Protein AF-A0A7V7QLF8-F1 (afdb_monomer)

Structure (mmCIF, N/CA/C/O backbone):
data_AF-A0A7V7QLF8-F1
#
_entry.id   AF-A0A7V7QLF8-F1
#
loop_
_atom_site.group_PDB
_atom_site.id
_atom_site.type_symbol
_atom_site.label_atom_id
_atom_site.label_alt_id
_atom_site.label_comp_id
_atom_site.label_asym_id
_atom_site.label_entity_id
_atom_site.label_seq_id
_atom_site.pdbx_PDB_ins_code
_atom_site.Cartn_x
_atom_site.Cartn_y
_atom_site.Cartn_z
_atom_site.occupancy
_atom_site.B_iso_or_equiv
_atom_site.auth_seq_id
_atom_site.auth_comp_id
_atom_site.auth_asym_id
_atom_site.auth_atom_id
_atom_site.pdbx_PDB_model_num
ATOM 1 N N . MET A 1 1 ? 19.956 -43.457 15.205 1.00 48.28 1 MET A N 1
ATOM 2 C CA . MET A 1 1 ? 20.274 -42.482 14.139 1.00 48.28 1 MET A CA 1
ATOM 3 C C . MET A 1 1 ? 18.942 -41.832 13.779 1.00 48.28 1 MET A C 1
ATOM 5 O O . MET A 1 1 ? 18.373 -42.198 12.771 1.00 48.28 1 MET A O 1
ATOM 9 N N . ASP A 1 2 ? 18.388 -40.947 14.619 1.00 52.84 2 ASP A N 1
ATOM 10 C CA . ASP A 1 2 ? 16.945 -40.606 14.521 1.00 52.84 2 ASP A CA 1
ATOM 11 C C . ASP A 1 2 ? 16.632 -39.109 14.683 1.00 52.84 2 ASP A C 1
ATOM 13 O O . ASP A 1 2 ? 15.478 -38.694 14.683 1.00 52.84 2 ASP A O 1
ATOM 17 N N . SER A 1 3 ? 17.650 -38.251 14.771 1.00 53.59 3 SER A N 1
ATOM 18 C CA . SER A 1 3 ? 17.455 -36.807 14.957 1.00 53.59 3 SER A CA 1
ATOM 19 C C . SER A 1 3 ? 17.121 -36.050 13.664 1.00 53.59 3 SER A C 1
ATOM 21 O O . SER A 1 3 ? 16.489 -34.997 13.726 1.00 53.59 3 SER A O 1
ATOM 23 N N . ASN A 1 4 ? 17.501 -36.577 12.492 1.00 50.62 4 ASN A N 1
ATOM 24 C CA . ASN A 1 4 ? 17.335 -35.872 11.214 1.00 50.62 4 ASN A CA 1
ATOM 25 C C . ASN A 1 4 ? 15.900 -35.930 10.663 1.00 50.62 4 ASN A C 1
ATOM 27 O O . ASN A 1 4 ? 15.459 -34.943 10.084 1.00 50.62 4 ASN A O 1
ATOM 31 N N . SER A 1 5 ? 15.146 -37.016 10.892 1.00 56.88 5 SER A N 1
ATOM 32 C CA . SER A 1 5 ? 13.748 -37.155 10.427 1.00 56.88 5 SER A CA 1
ATOM 33 C C . SER A 1 5 ? 12.861 -36.028 10.964 1.00 56.88 5 SER A C 1
ATOM 35 O O . SER A 1 5 ? 12.226 -35.313 10.197 1.00 56.88 5 SER A O 1
ATOM 37 N N . SER A 1 6 ? 12.925 -35.773 12.276 1.00 70.00 6 SER A N 1
ATOM 38 C CA . SER A 1 6 ? 12.063 -34.783 12.941 1.00 70.00 6 SER A CA 1
ATOM 39 C C . SER A 1 6 ? 12.289 -33.333 12.495 1.00 70.00 6 SER A C 1
ATOM 41 O O . SER A 1 6 ? 11.419 -32.482 12.674 1.00 70.00 6 SER A O 1
ATOM 43 N N . LEU A 1 7 ? 13.468 -33.028 11.946 1.00 62.22 7 LEU A N 1
ATOM 44 C CA . LEU A 1 7 ? 13.854 -31.676 11.548 1.00 62.22 7 LEU A CA 1
ATOM 45 C C . LEU A 1 7 ? 13.354 -31.369 10.131 1.00 62.22 7 LEU A C 1
ATOM 47 O O . LEU A 1 7 ? 12.829 -30.283 9.889 1.00 62.22 7 LEU A O 1
ATOM 51 N N . PHE A 1 8 ? 13.436 -32.345 9.221 1.00 69.06 8 PHE A N 1
ATOM 52 C CA . PHE A 1 8 ? 12.858 -32.235 7.880 1.00 69.06 8 PHE A CA 1
ATOM 53 C C . PHE A 1 8 ? 11.328 -32.169 7.915 1.00 69.06 8 PHE A C 1
ATOM 55 O O . PHE A 1 8 ? 10.753 -31.346 7.201 1.00 69.06 8 PHE A O 1
ATOM 62 N N . ASP A 1 9 ? 10.687 -32.944 8.792 1.00 71.88 9 ASP A N 1
ATOM 63 C CA . ASP A 1 9 ? 9.230 -32.921 8.961 1.00 71.88 9 ASP A CA 1
ATOM 64 C C . ASP A 1 9 ? 8.745 -31.553 9.470 1.00 71.88 9 ASP A C 1
ATOM 66 O O . ASP A 1 9 ? 7.851 -30.953 8.875 1.00 71.88 9 ASP A O 1
ATOM 70 N N . LYS A 1 10 ? 9.424 -30.969 10.470 1.00 67.06 10 LYS A N 1
ATOM 71 C CA . LYS A 1 10 ? 9.124 -29.612 10.972 1.00 67.06 10 LYS A CA 1
ATOM 72 C C . LYS A 1 10 ? 9.330 -28.516 9.926 1.00 67.06 10 LYS A C 1
ATOM 74 O O . LYS A 1 10 ? 8.566 -27.554 9.877 1.00 67.06 10 LYS A O 1
ATOM 79 N N . ILE A 1 11 ? 10.373 -28.621 9.097 1.00 70.62 11 ILE A N 1
ATOM 80 C CA . ILE A 1 11 ? 10.624 -27.654 8.014 1.00 70.62 11 ILE A CA 1
ATOM 81 C C . ILE A 1 11 ? 9.527 -27.748 6.950 1.00 70.62 11 ILE A C 1
ATOM 83 O O . ILE A 1 11 ? 9.080 -26.719 6.438 1.00 70.62 11 ILE A O 1
ATOM 87 N N . ARG A 1 12 ? 9.099 -28.967 6.613 1.00 70.50 12 ARG A N 1
ATOM 88 C CA . ARG A 1 12 ? 8.035 -29.210 5.641 1.00 70.50 12 ARG A CA 1
ATOM 89 C C . ARG A 1 12 ? 6.691 -28.687 6.140 1.00 70.50 12 ARG A C 1
ATOM 91 O O . ARG A 1 12 ? 6.063 -27.906 5.434 1.00 70.50 12 ARG A O 1
ATOM 98 N N . GLU A 1 13 ? 6.319 -29.023 7.370 1.00 67.56 13 GLU A N 1
ATOM 99 C CA . GLU A 1 13 ? 5.089 -28.558 8.016 1.00 67.56 13 GLU A CA 1
ATOM 100 C C . GLU A 1 13 ? 5.047 -27.023 8.112 1.00 67.56 13 GLU A C 1
ATOM 102 O O . GLU A 1 13 ? 4.043 -26.395 7.779 1.00 67.56 13 GLU A O 1
ATOM 107 N N . LYS A 1 14 ? 6.172 -26.382 8.464 1.00 66.38 14 LYS A N 1
ATOM 108 C CA . LYS A 1 14 ? 6.278 -24.915 8.483 1.00 66.38 14 LYS A CA 1
ATOM 109 C C . LYS A 1 14 ? 6.041 -24.294 7.101 1.00 66.38 14 LYS A C 1
ATOM 111 O O . LYS A 1 14 ? 5.340 -23.290 7.009 1.00 66.38 14 LYS A O 1
ATOM 116 N N . LYS A 1 15 ? 6.602 -24.880 6.037 1.00 69.69 15 LYS A N 1
ATOM 117 C CA . LYS A 1 15 ? 6.406 -24.403 4.656 1.00 69.69 15 LYS A CA 1
ATOM 118 C C . LYS A 1 15 ? 4.970 -24.597 4.169 1.00 69.69 15 LYS A C 1
ATOM 120 O O . LYS A 1 15 ? 4.435 -23.700 3.526 1.00 69.69 15 LYS A O 1
ATOM 125 N N . GLU A 1 16 ? 4.357 -25.741 4.465 1.00 68.12 16 GLU A N 1
ATOM 126 C CA . GLU A 1 16 ? 2.966 -26.032 4.093 1.00 68.12 16 GLU A CA 1
ATOM 127 C C . GLU A 1 16 ? 1.999 -25.068 4.805 1.00 68.12 16 GLU A C 1
ATOM 129 O O . GLU A 1 16 ? 1.153 -24.457 4.152 1.00 68.12 16 GLU A O 1
ATOM 134 N N . ASN A 1 17 ? 2.200 -24.816 6.102 1.00 66.75 17 ASN A N 1
ATOM 135 C CA . ASN A 1 17 ? 1.409 -23.844 6.866 1.00 66.75 17 ASN A CA 1
ATOM 136 C C . ASN A 1 17 ? 1.563 -22.404 6.347 1.00 66.75 17 ASN A C 1
ATOM 138 O O . ASN A 1 17 ? 0.585 -21.658 6.276 1.00 66.75 17 ASN A O 1
ATOM 142 N N . GLU A 1 18 ? 2.775 -22.004 5.956 1.00 70.06 18 GLU A N 1
ATOM 143 C CA . GLU A 1 18 ? 3.028 -20.680 5.379 1.00 70.06 18 GLU A CA 1
ATOM 144 C C . GLU A 1 18 ? 2.327 -20.499 4.022 1.00 70.06 18 GLU A C 1
ATOM 146 O O . GLU A 1 18 ? 1.780 -19.429 3.741 1.00 70.06 18 GLU A O 1
ATOM 151 N N . LEU A 1 19 ? 2.304 -21.547 3.193 1.00 71.88 19 LEU A N 1
ATOM 152 C CA . LEU A 1 19 ? 1.631 -21.535 1.895 1.00 71.88 19 LEU A CA 1
ATOM 153 C C . LEU A 1 19 ? 0.111 -21.396 2.060 1.00 71.88 19 LEU A C 1
ATOM 155 O O . LEU A 1 19 ? -0.499 -20.527 1.442 1.00 71.88 19 LEU A O 1
ATOM 159 N N . VAL A 1 20 ? -0.482 -22.186 2.962 1.00 69.81 20 VAL A N 1
ATOM 160 C CA . VAL A 1 20 ? -1.921 -22.137 3.265 1.00 69.81 20 VAL A CA 1
ATOM 161 C C . VAL A 1 20 ? -2.321 -20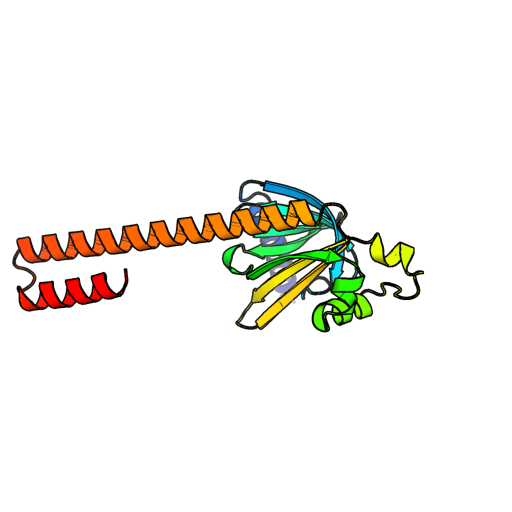.773 3.832 1.00 69.81 20 VAL A C 1
ATOM 163 O O . VAL A 1 20 ? -3.350 -20.219 3.446 1.00 69.81 20 VAL A O 1
ATOM 166 N N . TYR A 1 21 ? -1.503 -20.187 4.712 1.00 70.94 21 TYR A N 1
ATOM 167 C CA . TYR A 1 21 ? -1.739 -18.836 5.222 1.00 70.94 21 TYR A CA 1
ATOM 168 C C . TYR A 1 21 ? -1.732 -17.792 4.098 1.00 70.94 21 TYR A C 1
ATOM 170 O O . TYR A 1 21 ? -2.643 -16.966 4.020 1.00 70.94 21 TYR A O 1
ATOM 178 N N . LYS A 1 22 ? -0.739 -17.850 3.202 1.00 70.19 22 LYS A N 1
ATOM 179 C CA . LYS A 1 22 ? -0.637 -16.946 2.046 1.00 70.19 22 LYS A CA 1
ATOM 180 C C . LYS A 1 22 ? -1.847 -17.070 1.123 1.00 70.19 22 LYS A C 1
ATOM 182 O O . LYS A 1 22 ? -2.390 -16.042 0.721 1.00 70.19 22 LYS A O 1
ATOM 187 N N . ASP A 1 23 ? -2.305 -18.286 0.847 1.00 72.12 23 ASP A N 1
ATOM 188 C CA . ASP A 1 23 ? -3.486 -18.528 0.015 1.00 72.12 23 ASP A CA 1
ATOM 189 C C . ASP A 1 23 ? -4.766 -18.001 0.675 1.00 72.12 23 ASP A C 1
ATOM 191 O O . ASP A 1 23 ? -5.549 -17.286 0.045 1.00 72.12 23 ASP A O 1
ATOM 195 N N . ASN A 1 24 ? -4.969 -18.273 1.966 1.00 73.94 24 ASN A N 1
ATOM 196 C CA . ASN A 1 24 ? -6.124 -17.763 2.709 1.00 73.94 24 ASN A CA 1
ATOM 197 C C . ASN A 1 24 ? -6.142 -16.230 2.737 1.00 73.94 24 ASN A C 1
ATOM 199 O O . ASN A 1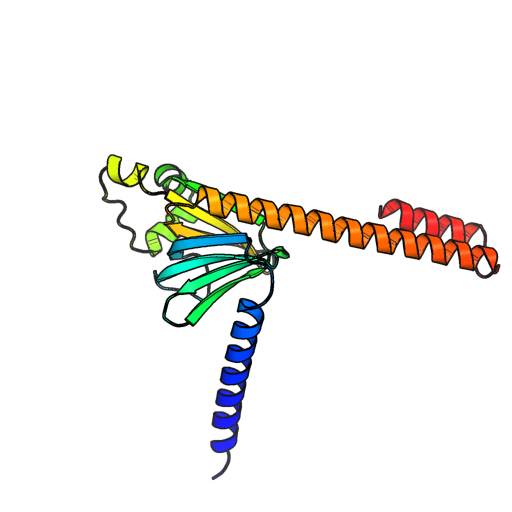 24 ? -7.178 -15.606 2.492 1.00 73.94 24 ASN A O 1
ATOM 203 N N . LEU A 1 25 ? -4.989 -15.608 2.968 1.00 73.19 25 LEU A N 1
ATOM 204 C CA . LEU A 1 25 ? -4.851 -14.158 2.994 1.00 73.19 25 LEU A CA 1
ATOM 205 C C . LEU A 1 25 ? -5.081 -13.537 1.607 1.00 73.19 25 LEU A C 1
ATOM 207 O O . LEU A 1 25 ? -5.779 -12.532 1.484 1.00 73.19 25 LEU A O 1
ATOM 211 N N . GLN A 1 26 ? -4.577 -14.173 0.546 1.00 71.38 26 GLN A N 1
ATOM 212 C CA . GLN A 1 26 ? -4.830 -13.770 -0.840 1.00 71.38 26 GLN A CA 1
ATOM 213 C C . GLN A 1 26 ? -6.291 -13.891 -1.250 1.00 71.38 26 GLN A C 1
ATOM 215 O O . GLN A 1 26 ? -6.729 -13.139 -2.119 1.00 71.38 26 GLN A O 1
ATOM 220 N N . ASN A 1 27 ? -7.047 -14.810 -0.658 1.00 77.38 27 ASN A N 1
ATOM 221 C CA . ASN A 1 27 ? -8.469 -14.994 -0.940 1.00 77.38 27 ASN A CA 1
ATOM 222 C C . ASN A 1 27 ? -9.373 -14.156 -0.026 1.00 77.38 27 ASN A C 1
ATOM 224 O O . ASN A 1 27 ? -10.550 -13.973 -0.323 1.00 77.38 27 ASN A O 1
ATOM 228 N N . SER A 1 28 ? -8.810 -13.562 1.024 1.00 78.75 28 SER A N 1
ATOM 229 C CA . SER A 1 28 ? -9.525 -12.685 1.947 1.00 78.75 28 SER A CA 1
ATOM 230 C C . SER A 1 28 ? -9.750 -11.288 1.358 1.00 78.75 28 SER A C 1
ATOM 232 O O . SER A 1 28 ? -8.966 -10.806 0.535 1.00 78.75 28 SER A O 1
ATOM 234 N N . GLY A 1 29 ? -10.826 -10.629 1.795 1.00 84.56 29 GLY A N 1
ATOM 235 C CA . GLY A 1 29 ? -11.175 -9.257 1.413 1.00 84.56 29 GLY A CA 1
ATOM 236 C C . GLY A 1 29 ? -11.702 -9.090 -0.019 1.00 84.56 29 GLY A C 1
ATOM 237 O O . GLY A 1 29 ? -11.443 -9.891 -0.920 1.00 84.56 29 GLY A O 1
ATOM 238 N N . VAL A 1 30 ? -12.433 -7.996 -0.242 1.00 89.38 30 VAL A N 1
ATOM 239 C CA . VAL A 1 30 ? -12.994 -7.658 -1.558 1.00 89.38 30 VAL A CA 1
ATOM 240 C C . VAL A 1 30 ? -11.938 -6.940 -2.390 1.00 89.38 30 VAL A C 1
ATOM 242 O O . VAL A 1 30 ? -11.319 -5.985 -1.923 1.00 89.38 30 VAL A O 1
ATOM 245 N N . THR A 1 31 ? -11.733 -7.380 -3.633 1.00 93.44 31 THR A N 1
ATOM 246 C CA . THR A 1 31 ? -10.828 -6.710 -4.578 1.00 93.44 31 THR A CA 1
ATOM 247 C C . THR A 1 31 ? -11.449 -5.413 -5.084 1.00 93.44 31 THR A C 1
ATOM 249 O O . THR A 1 31 ? -12.506 -5.424 -5.709 1.00 93.44 31 THR A O 1
ATOM 252 N N . ILE A 1 32 ? -10.756 -4.300 -4.859 1.00 95.19 32 ILE A N 1
ATOM 253 C CA . ILE A 1 32 ? -11.187 -2.953 -5.249 1.00 95.19 32 ILE A CA 1
ATOM 254 C C . ILE A 1 32 ? -10.544 -2.536 -6.572 1.00 95.19 32 ILE A C 1
ATOM 256 O O . ILE A 1 32 ? -11.191 -1.942 -7.435 1.00 95.19 32 ILE A O 1
ATOM 260 N N . ALA A 1 33 ? -9.258 -2.841 -6.753 1.00 96.56 33 ALA A N 1
ATOM 261 C CA . ALA A 1 33 ? -8.532 -2.508 -7.971 1.00 96.56 33 ALA A CA 1
ATOM 262 C C . ALA A 1 33 ? -7.385 -3.484 -8.235 1.00 96.56 33 ALA A C 1
ATOM 264 O O . ALA A 1 33 ? -6.821 -4.076 -7.321 1.00 96.56 33 ALA A O 1
ATOM 265 N N . ILE A 1 34 ? -7.015 -3.609 -9.507 1.00 95.56 34 ILE A N 1
ATOM 266 C CA . ILE A 1 34 ? -5.870 -4.396 -9.956 1.00 95.56 34 ILE A CA 1
ATOM 267 C C . ILE A 1 34 ? -5.173 -3.678 -11.110 1.00 95.56 34 ILE A C 1
ATOM 269 O O . ILE A 1 34 ? -5.831 -3.066 -11.960 1.00 95.56 34 ILE A O 1
ATOM 273 N N . SER A 1 35 ? -3.844 -3.734 -11.141 1.00 96.56 35 SER A N 1
ATOM 274 C CA . SER A 1 35 ? -3.053 -3.300 -12.291 1.00 96.56 35 SER A CA 1
ATOM 275 C C . SER A 1 35 ? -1.739 -4.059 -12.364 1.00 96.56 35 SER A C 1
ATOM 277 O O . SER A 1 35 ? -1.105 -4.311 -11.343 1.00 96.56 35 SER A O 1
ATOM 279 N N . LYS A 1 36 ? -1.281 -4.317 -13.592 1.00 95.56 36 LYS A N 1
ATOM 280 C CA . LYS A 1 36 ? 0.093 -4.755 -13.835 1.00 95.56 36 LYS A CA 1
ATOM 281 C C . LYS A 1 36 ? 1.070 -3.659 -13.431 1.00 95.56 36 LYS A C 1
ATOM 283 O O . LYS A 1 36 ? 0.832 -2.481 -13.727 1.00 95.56 36 LYS A O 1
ATOM 288 N N . ALA A 1 37 ? 2.161 -4.061 -12.798 1.00 95.00 37 ALA A N 1
ATOM 289 C CA . ALA A 1 37 ? 3.238 -3.182 -12.389 1.00 95.00 37 ALA A CA 1
ATOM 290 C C . ALA A 1 37 ? 4.582 -3.920 -12.381 1.00 95.00 37 ALA A C 1
ATOM 292 O O . ALA A 1 37 ? 4.642 -5.148 -12.275 1.00 95.00 37 ALA A O 1
ATOM 293 N N . LYS A 1 38 ? 5.667 -3.154 -12.463 1.00 93.44 38 LYS A N 1
ATOM 294 C CA . LYS A 1 38 ? 7.020 -3.630 -12.179 1.00 93.44 38 LYS A CA 1
ATOM 295 C C . LYS A 1 38 ? 7.416 -3.130 -10.792 1.00 93.44 38 LYS A C 1
ATOM 297 O O . LYS A 1 38 ? 7.460 -1.926 -10.573 1.00 93.44 38 LYS A O 1
ATOM 302 N N . TYR A 1 39 ? 7.644 -4.042 -9.858 1.00 93.62 39 TYR A N 1
ATOM 303 C CA . TYR A 1 39 ? 8.236 -3.762 -8.555 1.00 93.62 39 TYR A CA 1
ATOM 304 C C . TYR A 1 39 ? 9.696 -3.356 -8.732 1.00 93.62 39 TYR A C 1
ATOM 306 O O . TYR A 1 39 ? 10.440 -4.047 -9.431 1.00 93.62 39 TYR A O 1
ATOM 314 N N . LEU A 1 40 ? 10.078 -2.248 -8.098 1.00 92.56 40 LEU A N 1
ATOM 315 C CA . LEU A 1 40 ? 11.416 -1.663 -8.186 1.00 92.56 40 LEU A CA 1
ATOM 316 C C . LEU A 1 40 ? 12.158 -1.687 -6.846 1.00 92.56 40 LEU A C 1
ATOM 318 O O . LEU A 1 40 ? 13.321 -1.316 -6.793 1.00 92.56 40 LEU A O 1
ATOM 322 N N . GLY A 1 41 ? 11.513 -2.092 -5.752 1.00 92.25 41 GLY A N 1
ATOM 323 C CA . GLY A 1 41 ? 12.170 -2.187 -4.451 1.00 92.25 41 GLY A CA 1
ATOM 324 C C . GLY A 1 41 ? 11.394 -1.541 -3.311 1.00 92.25 41 GLY A C 1
ATOM 325 O O . GLY A 1 41 ? 10.334 -0.931 -3.493 1.00 92.25 41 GLY A O 1
ATOM 326 N N . GLY A 1 42 ? 11.986 -1.645 -2.121 1.00 90.25 42 GLY A N 1
ATOM 327 C CA . GLY A 1 42 ? 11.500 -1.007 -0.899 1.00 90.25 42 GLY A CA 1
ATOM 328 C C . GLY A 1 42 ? 10.704 -1.912 0.044 1.00 90.25 42 GLY A C 1
ATOM 329 O O . GLY A 1 42 ? 10.317 -1.448 1.113 1.00 90.25 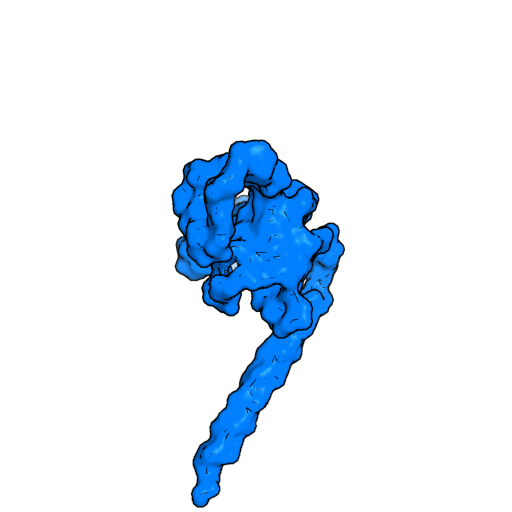42 GLY A O 1
ATOM 330 N N . TYR A 1 43 ? 10.492 -3.182 -0.314 1.00 90.12 43 TYR A N 1
ATOM 331 C CA . TYR A 1 43 ? 9.937 -4.209 0.567 1.00 90.12 43 TYR A CA 1
ATOM 332 C C . TYR A 1 43 ? 11.031 -5.211 0.997 1.00 90.12 43 TYR A C 1
ATOM 334 O O . TYR A 1 43 ? 11.736 -5.712 0.118 1.00 90.12 43 TYR A O 1
ATOM 342 N N . PRO A 1 44 ? 11.189 -5.525 2.301 1.00 83.06 44 PRO A N 1
ATOM 343 C CA . PRO A 1 44 ? 12.317 -6.317 2.814 1.00 83.06 44 PRO A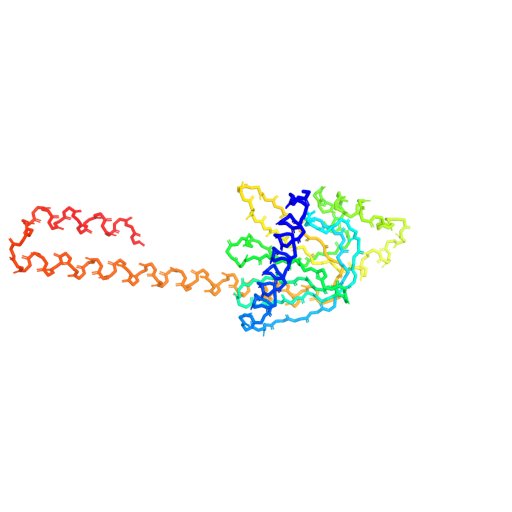 CA 1
ATOM 344 C C . PRO A 1 44 ? 12.493 -7.696 2.164 1.00 83.06 44 PRO A C 1
ATOM 346 O O . PRO A 1 44 ? 13.614 -8.087 1.848 1.00 83.06 44 PRO A O 1
ATOM 349 N N . ASP A 1 45 ? 11.389 -8.403 1.915 1.00 83.00 45 ASP A N 1
ATOM 350 C CA . ASP A 1 45 ? 11.419 -9.799 1.456 1.00 83.00 45 ASP A CA 1
ATOM 351 C C . ASP A 1 45 ? 11.526 -9.947 -0.070 1.00 83.00 45 ASP A C 1
ATOM 353 O O . ASP A 1 45 ? 11.607 -11.060 -0.597 1.00 83.00 45 ASP A O 1
ATOM 357 N N . ILE A 1 46 ? 11.514 -8.833 -0.811 1.00 85.06 46 ILE A N 1
ATOM 358 C CA . ILE A 1 46 ? 11.646 -8.831 -2.269 1.00 85.06 46 ILE A CA 1
ATOM 359 C C . ILE A 1 46 ? 12.843 -7.966 -2.651 1.00 85.06 46 ILE A C 1
ATOM 361 O O . ILE A 1 46 ? 12.753 -6.739 -2.712 1.00 85.06 46 ILE A O 1
ATOM 365 N N . LEU A 1 47 ? 13.959 -8.635 -2.930 1.00 80.62 47 LEU A N 1
ATOM 366 C CA . LEU A 1 47 ? 15.233 -7.989 -3.246 1.00 80.62 47 LEU A CA 1
ATOM 367 C C . LEU A 1 47 ? 15.332 -7.563 -4.715 1.00 80.62 47 LEU A C 1
ATOM 369 O O . LEU A 1 47 ? 15.842 -6.487 -5.009 1.00 80.62 47 LEU A O 1
ATOM 373 N N . ASP A 1 48 ? 14.811 -8.387 -5.624 1.00 84.31 48 ASP A N 1
ATOM 374 C CA . ASP A 1 48 ? 14.948 -8.171 -7.064 1.00 84.31 48 ASP A CA 1
ATOM 375 C C . ASP A 1 48 ? 13.732 -7.470 -7.672 1.00 84.31 48 ASP A C 1
ATOM 377 O O . ASP A 1 48 ? 12.602 -7.598 -7.189 1.00 84.31 48 ASP A O 1
ATOM 381 N N . GLU A 1 49 ? 13.949 -6.800 -8.804 1.00 89.12 49 GLU A N 1
ATOM 382 C CA . GLU A 1 49 ? 12.860 -6.297 -9.633 1.00 89.12 49 GLU A CA 1
ATOM 383 C C . GLU A 1 49 ? 11.967 -7.441 -10.128 1.00 89.12 49 GLU A C 1
ATOM 385 O O . GLU A 1 49 ? 12.438 -8.473 -10.615 1.00 89.12 49 GLU A O 1
ATOM 390 N N . LYS A 1 50 ? 10.646 -7.248 -10.057 1.00 90.94 50 LYS A N 1
ATOM 391 C CA . LYS A 1 50 ? 9.670 -8.265 -10.476 1.00 90.94 50 LYS A CA 1
ATOM 392 C C . LYS A 1 50 ? 8.508 -7.632 -11.211 1.00 90.94 50 LYS A C 1
ATOM 394 O O . LYS A 1 50 ? 8.032 -6.567 -10.841 1.00 90.94 50 LYS A O 1
ATOM 399 N N . THR A 1 51 ? 8.009 -8.291 -12.250 1.00 92.25 51 THR A N 1
ATOM 400 C CA . THR A 1 51 ? 6.757 -7.893 -12.905 1.00 92.25 51 THR A CA 1
ATOM 401 C C . THR A 1 51 ? 5.617 -8.746 -12.378 1.00 92.25 51 THR A C 1
ATOM 403 O O . THR A 1 51 ? 5.736 -9.967 -12.294 1.00 92.25 51 THR A O 1
ATOM 406 N N . GLY A 1 52 ? 4.512 -8.098 -12.038 1.00 93.50 52 GLY A N 1
ATOM 407 C CA . GLY A 1 52 ? 3.370 -8.757 -11.430 1.00 93.50 52 GLY A CA 1
ATOM 408 C C . GLY A 1 52 ? 2.141 -7.864 -11.388 1.00 93.50 52 GLY A C 1
ATOM 409 O O . GLY A 1 52 ? 2.081 -6.828 -12.057 1.00 93.50 52 GLY A O 1
ATOM 410 N N . ASP A 1 53 ? 1.169 -8.268 -10.582 1.00 94.56 53 ASP A N 1
ATOM 411 C CA . ASP A 1 53 ? -0.037 -7.494 -10.318 1.00 94.56 53 ASP A CA 1
ATOM 412 C C . ASP A 1 53 ? 0.064 -6.825 -8.950 1.00 94.56 53 ASP A C 1
ATOM 414 O O . ASP A 1 53 ? 0.322 -7.490 -7.947 1.00 94.56 53 ASP A O 1
ATOM 418 N N . VAL A 1 54 ? -0.225 -5.525 -8.900 1.00 95.81 54 VAL A N 1
ATOM 419 C CA . VAL A 1 54 ? -0.613 -4.852 -7.658 1.00 95.81 54 VAL A CA 1
ATOM 420 C C . VAL A 1 54 ? -2.122 -4.995 -7.516 1.00 95.81 54 VAL A C 1
ATOM 422 O O . VAL A 1 54 ? -2.878 -4.551 -8.387 1.00 95.81 54 VAL A O 1
ATOM 425 N N . VAL A 1 55 ? -2.558 -5.619 -6.426 1.00 95.19 55 VAL A N 1
ATOM 426 C CA . VAL A 1 55 ? -3.965 -5.880 -6.114 1.00 95.19 55 VAL A CA 1
ATOM 427 C C . VAL A 1 55 ? -4.328 -5.118 -4.847 1.00 95.19 55 VAL A C 1
ATOM 429 O O . VAL A 1 55 ? -3.744 -5.334 -3.790 1.00 95.19 55 VAL A O 1
ATOM 432 N N . VAL A 1 56 ? -5.304 -4.224 -4.952 1.00 96.50 56 VAL A N 1
ATOM 433 C CA . VAL A 1 56 ? -5.854 -3.478 -3.820 1.00 96.50 56 VAL A CA 1
ATOM 434 C C . VAL A 1 56 ? -7.105 -4.196 -3.350 1.00 96.50 56 VAL A C 1
ATOM 436 O O . VAL A 1 56 ? -8.047 -4.372 -4.129 1.00 96.50 56 VAL A O 1
ATOM 439 N N . LYS A 1 57 ? -7.123 -4.585 -2.081 1.00 95.19 57 LYS A N 1
ATOM 440 C CA . LYS A 1 57 ? -8.274 -5.186 -1.416 1.00 95.19 57 LYS A CA 1
ATOM 441 C C . LYS A 1 57 ? -8.671 -4.381 -0.187 1.00 95.19 57 LYS A C 1
ATOM 443 O O . LYS A 1 57 ? -7.884 -3.585 0.303 1.00 95.19 57 LYS A O 1
ATOM 448 N N . THR A 1 58 ? -9.860 -4.635 0.350 1.00 93.25 58 THR A N 1
ATOM 449 C CA . THR A 1 58 ? -10.328 -3.996 1.596 1.00 93.25 58 THR A CA 1
ATOM 450 C C . THR A 1 58 ? -9.363 -4.180 2.772 1.00 93.25 58 THR A C 1
ATOM 452 O O . THR A 1 58 ? -9.200 -3.270 3.570 1.00 93.25 58 THR A O 1
ATOM 455 N N . ILE A 1 59 ? -8.675 -5.323 2.839 1.00 92.00 59 ILE A N 1
ATOM 456 C CA . ILE A 1 59 ? -7.723 -5.656 3.913 1.00 92.00 59 ILE A CA 1
ATOM 457 C C . ILE A 1 59 ? -6.306 -5.098 3.700 1.00 92.00 59 ILE A C 1
ATOM 459 O O . ILE A 1 59 ? -5.457 -5.232 4.576 1.00 92.00 59 ILE A O 1
ATOM 463 N N . GLY A 1 60 ? -6.010 -4.509 2.537 1.00 94.56 60 GLY A N 1
ATOM 464 C CA . GLY A 1 60 ? -4.688 -3.956 2.244 1.00 94.56 60 GLY A CA 1
ATOM 465 C C . GLY A 1 60 ? -4.238 -4.137 0.798 1.00 94.56 60 GLY A C 1
ATOM 466 O O . GLY A 1 60 ? -5.035 -4.356 -0.119 1.00 94.56 60 GLY A O 1
ATOM 467 N N . VAL A 1 61 ? -2.930 -4.018 0.585 1.00 96.00 61 VAL A N 1
ATOM 468 C CA . VAL A 1 61 ? -2.311 -4.061 -0.743 1.00 96.00 61 VAL A CA 1
ATOM 469 C C . VAL A 1 61 ? -1.447 -5.293 -0.893 1.00 96.00 61 VAL A C 1
ATOM 471 O O . VAL A 1 61 ? -0.582 -5.570 -0.067 1.00 96.00 61 VAL A O 1
ATOM 474 N N . PHE A 1 62 ? -1.637 -5.976 -2.012 1.00 93.94 62 PHE A N 1
ATOM 475 C CA . PHE A 1 62 ? -0.853 -7.127 -2.404 1.00 93.94 62 PHE A CA 1
ATOM 476 C C . PHE A 1 62 ? -0.030 -6.824 -3.647 1.00 93.94 62 PHE A C 1
ATOM 478 O O . PHE A 1 62 ? -0.493 -6.132 -4.556 1.00 93.94 62 PHE A O 1
ATOM 485 N N . PHE A 1 63 ? 1.160 -7.407 -3.720 1.00 94.12 63 PHE A N 1
ATOM 486 C CA . PHE A 1 63 ? 1.854 -7.600 -4.986 1.00 94.12 63 PHE A CA 1
ATOM 487 C C . PHE A 1 63 ? 2.145 -9.082 -5.177 1.00 94.12 63 PHE A C 1
ATOM 489 O O . PHE A 1 63 ? 2.676 -9.734 -4.278 1.00 94.12 63 PHE A O 1
ATOM 496 N N . ARG A 1 64 ? 1.770 -9.599 -6.348 1.00 88.88 64 ARG A N 1
ATOM 497 C CA . ARG A 1 64 ? 1.968 -10.998 -6.730 1.00 88.88 64 ARG A CA 1
ATOM 498 C C . ARG A 1 64 ? 2.691 -11.075 -8.064 1.00 88.88 64 ARG A C 1
ATOM 500 O O . ARG A 1 64 ? 2.265 -10.447 -9.035 1.00 88.88 64 ARG A O 1
ATOM 507 N N . ASP A 1 65 ? 3.768 -11.845 -8.112 1.00 86.00 65 ASP A N 1
ATOM 508 C CA . ASP A 1 65 ? 4.410 -12.218 -9.370 1.00 86.00 65 ASP A CA 1
ATOM 509 C C . ASP A 1 65 ? 3.924 -13.597 -9.851 1.00 86.00 65 ASP A C 1
ATOM 511 O O . ASP A 1 65 ? 3.209 -14.316 -9.151 1.00 86.00 65 ASP A O 1
ATOM 515 N N . ASN A 1 66 ? 4.336 -13.995 -11.055 1.00 74.25 66 ASN A N 1
ATOM 516 C CA . ASN A 1 66 ? 3.986 -15.301 -11.629 1.00 74.25 66 ASN A CA 1
ATOM 517 C C . ASN A 1 66 ? 4.655 -16.500 -10.917 1.00 74.25 66 ASN A C 1
ATOM 519 O O . ASN A 1 66 ? 4.480 -17.634 -11.355 1.00 74.25 66 ASN A O 1
ATOM 523 N N . LYS A 1 67 ? 5.467 -16.272 -9.876 1.00 68.88 67 LYS A N 1
ATOM 524 C CA . LYS A 1 67 ? 6.268 -17.280 -9.163 1.00 68.88 67 LYS A CA 1
ATOM 525 C C . LYS A 1 67 ? 5.896 -17.374 -7.677 1.00 68.88 67 LYS A C 1
ATOM 527 O O . LYS A 1 67 ? 6.718 -17.822 -6.882 1.00 68.88 67 LYS A O 1
ATOM 532 N N . TYR A 1 68 ? 4.680 -16.964 -7.306 1.00 61.59 68 TYR A N 1
ATOM 533 C CA . TYR A 1 68 ? 4.169 -16.990 -5.928 1.00 61.59 68 TYR A CA 1
ATOM 534 C C . TYR A 1 68 ? 4.952 -16.117 -4.931 1.00 61.59 68 TYR A C 1
ATOM 536 O O . TYR A 1 68 ? 4.781 -16.260 -3.720 1.00 61.59 68 TYR A O 1
ATOM 544 N N . ASN A 1 69 ? 5.785 -15.181 -5.402 1.00 63.75 69 ASN A N 1
ATOM 545 C CA . ASN A 1 69 ? 6.309 -14.151 -4.516 1.00 63.75 69 ASN A CA 1
ATOM 546 C C . ASN A 1 69 ? 5.178 -13.196 -4.180 1.00 63.75 69 ASN A C 1
ATOM 548 O O . ASN A 1 69 ? 4.468 -12.705 -5.06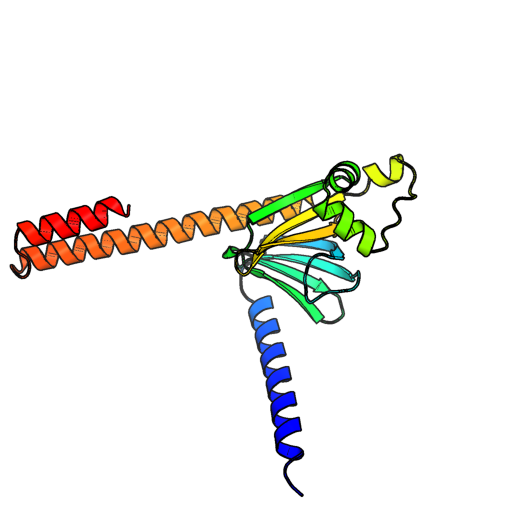2 1.00 63.75 69 ASN A O 1
ATOM 552 N N . PHE A 1 70 ? 5.025 -12.962 -2.888 1.00 79.06 70 PHE A N 1
ATOM 553 C CA . PHE A 1 70 ? 3.871 -12.298 -2.334 1.00 79.06 70 PHE A CA 1
ATOM 554 C C . PHE A 1 70 ? 4.329 -11.255 -1.333 1.00 79.06 70 PHE A C 1
ATOM 556 O O . PHE A 1 70 ? 4.975 -11.571 -0.338 1.00 79.06 70 PHE A O 1
ATOM 563 N N . MET A 1 71 ? 3.976 -10.016 -1.623 1.00 90.38 71 MET A N 1
ATOM 564 C CA . MET A 1 71 ? 4.072 -8.900 -0.699 1.00 90.38 71 MET A CA 1
ATOM 565 C C . MET A 1 71 ? 2.669 -8.589 -0.206 1.00 90.38 71 MET A C 1
ATOM 567 O O . MET A 1 71 ? 1.746 -8.504 -1.021 1.00 90.38 71 MET A O 1
ATOM 571 N N . PHE A 1 72 ? 2.530 -8.346 1.092 1.00 92.12 72 PHE A N 1
ATOM 572 C CA . PHE A 1 72 ? 1.308 -7.817 1.679 1.00 92.12 72 PHE A CA 1
ATOM 573 C C . PHE A 1 72 ? 1.625 -6.635 2.585 1.00 92.12 72 PHE A C 1
ATOM 575 O O . PHE A 1 72 ? 2.511 -6.709 3.435 1.00 92.12 72 PHE A O 1
ATOM 582 N N . VAL A 1 73 ? 0.875 -5.555 2.399 1.00 94.31 73 VAL A N 1
ATOM 583 C CA . VAL A 1 73 ? 0.850 -4.410 3.303 1.00 94.31 73 VAL A CA 1
ATOM 584 C C . VAL A 1 73 ? -0.582 -4.283 3.835 1.00 94.31 73 VAL A C 1
ATOM 586 O O . VAL A 1 73 ? -1.466 -3.909 3.054 1.00 94.31 73 VAL A O 1
ATOM 589 N N . PRO A 1 74 ? -0.829 -4.605 5.118 1.00 94.12 74 PRO A N 1
ATOM 590 C CA . PRO A 1 74 ? -2.133 -4.432 5.756 1.00 94.12 74 PRO A CA 1
ATOM 591 C C . PRO A 1 74 ? -2.615 -2.985 5.667 1.00 94.12 74 PRO A C 1
ATOM 593 O O . PRO A 1 74 ? -1.803 -2.060 5.751 1.00 94.12 74 PRO A O 1
ATOM 596 N N . VAL A 1 75 ? -3.925 -2.774 5.516 1.00 95.81 75 VAL A N 1
ATOM 597 C CA . VAL A 1 75 ? -4.505 -1.425 5.387 1.00 95.81 75 VAL A CA 1
ATOM 598 C C . VAL A 1 75 ? -4.170 -0.533 6.588 1.00 95.81 75 VAL A C 1
ATOM 600 O O . VAL A 1 75 ? -3.912 0.656 6.413 1.00 95.81 75 VAL A O 1
ATOM 603 N N . GLU A 1 76 ? -4.055 -1.120 7.779 1.00 94.00 76 GLU A N 1
ATOM 604 C CA . GLU A 1 76 ? -3.706 -0.463 9.042 1.00 94.00 76 GLU A CA 1
ATOM 605 C C . GLU A 1 76 ? -2.294 0.135 9.025 1.00 94.00 76 GLU A C 1
ATOM 607 O O . GLU A 1 76 ? -2.006 1.094 9.743 1.00 94.00 76 GLU A O 1
ATOM 612 N N . GLN A 1 77 ? -1.394 -0.451 8.232 1.00 95.44 77 GLN A N 1
ATOM 613 C CA . GLN A 1 77 ? 0.004 -0.037 8.138 1.00 95.44 77 GLN A CA 1
ATOM 614 C C . GLN A 1 77 ? 0.235 0.990 7.030 1.00 95.44 77 GLN A C 1
ATOM 616 O O . GLN A 1 77 ? 1.304 1.601 6.979 1.00 95.44 77 GLN A O 1
ATOM 621 N N . ILE A 1 78 ? -0.727 1.199 6.129 1.00 96.81 78 ILE A N 1
ATOM 622 C CA . ILE A 1 78 ? -0.572 2.126 5.008 1.00 9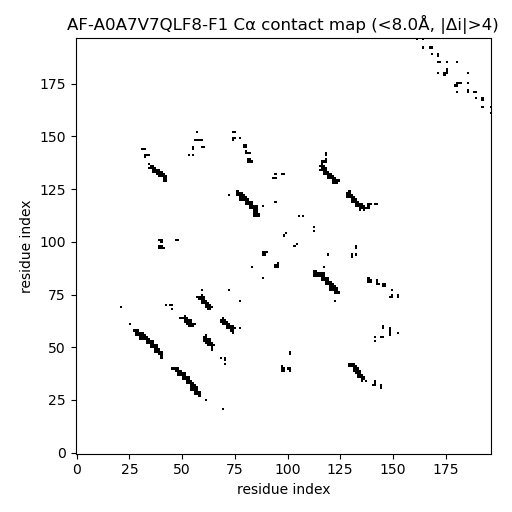6.81 78 ILE A CA 1
ATOM 623 C C . ILE A 1 78 ? -0.701 3.561 5.517 1.00 96.81 78 ILE A C 1
ATOM 625 O O . ILE A 1 78 ? -1.753 3.993 5.976 1.00 96.81 78 ILE A O 1
ATOM 629 N N . VAL A 1 79 ? 0.370 4.337 5.358 1.00 95.69 79 VAL A N 1
ATOM 630 C CA . VAL A 1 79 ? 0.380 5.769 5.680 1.00 95.69 79 VAL A CA 1
ATOM 631 C C . VAL A 1 79 ? -0.182 6.571 4.511 1.00 95.69 79 VAL A C 1
ATOM 633 O O . VAL A 1 79 ? -0.999 7.468 4.700 1.00 95.69 79 VAL A O 1
ATOM 636 N N . LYS A 1 80 ? 0.266 6.267 3.286 1.00 95.88 80 LYS A N 1
ATOM 637 C CA . LYS A 1 80 ? -0.226 6.912 2.061 1.00 95.88 80 LYS A CA 1
ATOM 638 C C . LYS A 1 80 ? 0.164 6.150 0.799 1.00 95.88 80 LYS A C 1
ATOM 640 O O . LYS A 1 80 ? 1.151 5.418 0.783 1.00 95.88 80 LYS A O 1
ATOM 645 N N . ALA A 1 81 ? -0.557 6.415 -0.286 1.00 97.38 81 ALA A N 1
ATOM 646 C CA . ALA A 1 81 ? -0.190 5.998 -1.633 1.00 97.38 81 ALA A CA 1
ATOM 647 C C . ALA A 1 81 ? -0.292 7.179 -2.600 1.00 97.38 81 ALA A C 1
ATOM 649 O O . ALA A 1 81 ? -1.240 7.960 -2.544 1.00 97.38 81 ALA A O 1
ATOM 650 N N . GLU A 1 82 ? 0.692 7.320 -3.482 1.00 96.50 82 GLU A N 1
ATOM 651 C CA . GLU A 1 82 ? 0.815 8.458 -4.391 1.00 96.50 82 GLU A CA 1
ATOM 652 C C . GLU A 1 82 ? 1.244 7.967 -5.774 1.00 96.50 82 GLU A C 1
ATOM 654 O O . GLU A 1 82 ? 2.137 7.124 -5.895 1.00 96.50 82 GLU A O 1
ATOM 659 N N . PHE A 1 83 ? 0.658 8.535 -6.828 1.00 94.19 83 PHE A N 1
ATOM 660 C CA . PHE A 1 83 ? 1.265 8.447 -8.150 1.00 94.19 83 PHE A CA 1
ATOM 661 C C . PHE A 1 83 ? 2.350 9.524 -8.270 1.00 94.19 83 PHE A C 1
ATOM 663 O O . PHE A 1 83 ? 2.210 10.630 -7.742 1.00 94.19 83 PHE A O 1
ATOM 670 N N . ARG A 1 84 ? 3.452 9.196 -8.937 1.00 92.38 84 ARG A N 1
ATOM 671 C CA . ARG A 1 84 ? 4.609 10.077 -9.103 1.00 92.38 84 ARG A CA 1
ATOM 672 C C . ARG A 1 84 ? 5.129 9.978 -10.534 1.00 92.38 84 ARG A C 1
ATOM 674 O O . ARG A 1 84 ? 5.114 8.902 -11.124 1.00 92.38 84 ARG A O 1
ATOM 681 N N . THR A 1 85 ? 5.624 11.076 -11.090 1.00 89.50 85 THR A N 1
ATOM 682 C CA . THR A 1 85 ? 6.405 11.047 -12.339 1.00 89.50 85 THR A CA 1
ATOM 683 C C . THR A 1 85 ? 7.868 10.711 -12.050 1.00 89.50 85 THR A C 1
ATOM 685 O O . THR A 1 85 ? 8.332 10.871 -10.917 1.00 89.50 85 THR A O 1
ATOM 688 N N . GLY A 1 86 ? 8.634 10.308 -13.068 1.00 84.19 86 GLY A N 1
ATOM 689 C CA . GLY A 1 86 ? 10.078 10.094 -12.914 1.00 84.19 86 GLY A CA 1
ATOM 690 C C . GLY A 1 86 ? 10.830 11.317 -12.377 1.00 84.19 86 GLY A C 1
ATOM 691 O O . GLY A 1 86 ? 11.735 11.176 -11.557 1.00 84.19 86 GLY A O 1
ATOM 692 N N . GLU A 1 87 ? 10.412 12.530 -12.752 1.00 84.19 87 GLU A N 1
ATOM 693 C CA . GLU A 1 87 ? 10.986 13.761 -12.197 1.00 84.19 87 GLU A CA 1
ATOM 694 C C . GLU A 1 87 ? 10.714 13.884 -10.687 1.00 84.19 87 GLU A C 1
ATOM 696 O O . GLU A 1 87 ? 11.630 14.147 -9.906 1.00 84.19 87 GLU A O 1
ATOM 701 N N . GLN A 1 88 ? 9.474 13.642 -10.255 1.00 88.81 88 GLN A N 1
ATOM 702 C CA . GLN A 1 88 ? 9.098 13.702 -8.839 1.00 88.81 88 GLN A CA 1
ATOM 703 C C . GLN A 1 88 ? 9.805 12.628 -8.004 1.00 88.81 88 GLN A C 1
ATOM 705 O O . GLN A 1 88 ? 10.168 12.896 -6.860 1.00 88.81 88 GLN A O 1
ATOM 710 N N . VAL A 1 89 ? 10.024 11.437 -8.570 1.00 88.38 89 VAL A N 1
ATOM 711 C CA . VAL A 1 89 ? 10.812 10.372 -7.934 1.00 88.38 89 VAL A CA 1
ATOM 712 C C . VAL A 1 89 ? 12.274 10.790 -7.798 1.00 88.38 89 VAL A C 1
ATOM 714 O O . VAL A 1 89 ? 12.842 10.642 -6.722 1.00 88.38 89 VAL A O 1
ATOM 717 N N . SER A 1 90 ? 12.871 11.379 -8.839 1.00 82.50 90 SER A N 1
ATOM 718 C CA . SER A 1 90 ? 14.281 11.796 -8.805 1.00 82.50 90 SER A CA 1
ATOM 719 C C . SER A 1 90 ? 14.581 12.883 -7.765 1.00 82.50 90 SER A C 1
ATOM 721 O O . SER A 1 90 ? 15.671 12.910 -7.204 1.00 82.50 90 SER A O 1
ATOM 723 N N . LYS A 1 91 ? 13.601 13.748 -7.473 1.00 86.94 91 LYS A N 1
ATOM 724 C CA . LYS A 1 91 ? 13.697 14.800 -6.448 1.00 86.94 91 LYS A CA 1
ATOM 725 C C . LYS A 1 91 ? 13.452 14.291 -5.023 1.00 86.94 91 LYS A C 1
ATOM 727 O O . LYS A 1 91 ? 13.656 15.039 -4.074 1.00 86.94 91 LYS A O 1
ATOM 732 N N . ASN A 1 92 ? 12.991 13.052 -4.854 1.00 89.00 92 ASN A N 1
ATOM 733 C CA . ASN A 1 92 ? 12.738 12.456 -3.547 1.00 89.00 92 ASN A CA 1
ATOM 734 C C . ASN A 1 92 ? 13.894 11.523 -3.167 1.00 89.00 92 ASN A C 1
ATOM 736 O O . ASN A 1 92 ? 14.018 10.449 -3.743 1.00 89.00 92 ASN A O 1
ATOM 740 N N . GLU A 1 93 ? 14.696 11.890 -2.163 1.00 87.62 93 GLU A N 1
ATOM 741 C CA . GLU A 1 93 ? 15.892 11.136 -1.738 1.00 87.62 93 GLU A CA 1
ATOM 742 C C . GLU A 1 93 ? 15.631 9.668 -1.376 1.00 87.62 93 GLU A C 1
ATOM 744 O O . GLU A 1 93 ? 16.509 8.808 -1.471 1.00 87.62 93 GLU A O 1
ATOM 749 N N . ARG A 1 94 ? 14.428 9.357 -0.895 1.00 88.25 94 ARG A N 1
ATOM 750 C CA . ARG A 1 94 ? 14.057 7.993 -0.532 1.00 88.25 94 ARG A CA 1
ATOM 751 C C . ARG A 1 94 ? 13.756 7.166 -1.775 1.00 88.25 94 ARG A C 1
ATOM 753 O O . ARG A 1 94 ? 14.302 6.079 -1.938 1.00 88.25 94 ARG A O 1
ATOM 760 N N . LEU A 1 95 ? 12.878 7.676 -2.635 1.00 90.12 95 LEU A N 1
ATOM 761 C CA . LEU A 1 95 ? 12.456 6.961 -3.837 1.00 90.12 95 LEU A CA 1
ATOM 762 C C . LEU A 1 95 ? 13.582 6.901 -4.873 1.00 90.12 95 LEU A C 1
ATOM 764 O O . LEU A 1 95 ? 13.718 5.893 -5.557 1.00 90.12 95 LEU A O 1
ATOM 768 N N . SER A 1 96 ? 14.425 7.933 -4.944 1.00 86.25 96 SER A N 1
ATOM 769 C CA . SER A 1 96 ? 15.611 7.944 -5.798 1.00 86.25 96 SER A CA 1
ATOM 770 C C . SER A 1 96 ? 16.622 6.875 -5.385 1.00 86.25 96 SER A C 1
ATOM 772 O O . SER A 1 96 ? 17.176 6.218 -6.261 1.00 86.25 96 SER A O 1
ATOM 774 N N . ARG A 1 97 ? 16.809 6.628 -4.078 1.00 87.44 97 ARG A N 1
ATOM 775 C CA . ARG A 1 97 ? 17.635 5.514 -3.580 1.00 87.44 97 ARG A CA 1
ATOM 776 C C . ARG A 1 97 ? 17.073 4.161 -3.992 1.00 87.44 97 ARG A C 1
ATOM 778 O O . ARG A 1 97 ? 17.819 3.357 -4.535 1.00 87.44 97 ARG A O 1
ATOM 785 N N . ILE A 1 98 ? 15.773 3.925 -3.789 1.00 88.31 98 ILE A N 1
ATOM 786 C CA . ILE A 1 98 ? 15.118 2.683 -4.243 1.00 88.31 98 ILE A CA 1
ATOM 787 C C . ILE A 1 98 ? 15.364 2.484 -5.741 1.00 88.31 98 ILE A C 1
ATOM 789 O O . ILE A 1 98 ? 15.814 1.428 -6.170 1.00 88.31 98 ILE A O 1
ATOM 793 N N . LEU A 1 99 ? 15.142 3.536 -6.527 1.00 85.19 99 LEU A N 1
ATOM 794 C CA . LEU A 1 99 ? 15.301 3.490 -7.971 1.00 85.19 99 LEU A CA 1
ATOM 795 C C . LEU A 1 99 ? 16.767 3.255 -8.392 1.00 85.19 99 LEU A C 1
ATOM 797 O O . LEU A 1 99 ? 17.014 2.480 -9.309 1.00 85.19 99 LEU A O 1
ATOM 801 N N . ALA A 1 100 ? 17.748 3.830 -7.693 1.00 83.56 100 ALA A N 1
ATOM 802 C CA . ALA A 1 100 ? 19.167 3.571 -7.947 1.00 83.56 100 ALA A CA 1
ATOM 803 C C . ALA A 1 100 ? 19.554 2.105 -7.683 1.00 83.56 100 ALA A C 1
ATOM 805 O O . ALA A 1 100 ? 20.302 1.520 -8.463 1.00 83.56 100 ALA A O 1
ATOM 806 N N . PHE A 1 101 ? 19.011 1.493 -6.625 1.00 82.12 101 PHE A N 1
ATOM 807 C CA . PHE A 1 101 ? 19.248 0.078 -6.321 1.00 82.12 101 PHE A CA 1
ATOM 808 C C . PHE A 1 101 ? 18.478 -0.881 -7.235 1.00 82.12 101 PHE A C 1
ATOM 810 O O . PHE A 1 101 ? 18.896 -2.021 -7.398 1.00 82.12 101 PHE A O 1
ATOM 817 N N . SER A 1 102 ? 17.406 -0.419 -7.881 1.00 74.31 102 SER A N 1
ATOM 818 C CA . SER A 1 102 ? 16.626 -1.226 -8.827 1.00 74.31 102 SER A CA 1
ATOM 819 C C . SER A 1 102 ? 17.340 -1.497 -10.159 1.00 74.31 102 SER A C 1
ATOM 821 O O . SER A 1 102 ? 16.857 -2.273 -10.971 1.00 74.31 102 SER A O 1
ATOM 823 N N . GLY A 1 103 ? 18.491 -0.862 -10.418 1.00 67.12 103 GLY A N 1
ATOM 824 C CA . GLY A 1 103 ? 19.154 -0.941 -11.726 1.00 67.12 103 GLY A CA 1
ATOM 825 C C . GLY A 1 103 ? 18.414 -0.167 -12.824 1.00 67.12 103 GLY A C 1
ATOM 826 O O . GLY A 1 103 ? 18.717 -0.318 -14.008 1.00 67.12 103 GLY A O 1
ATOM 827 N N . PHE A 1 104 ? 17.447 0.674 -12.446 1.00 70.06 104 PHE A N 1
ATOM 828 C CA . PHE A 1 104 ? 16.733 1.541 -13.366 1.00 70.06 104 PHE A CA 1
ATOM 829 C C . PHE A 1 104 ? 17.671 2.614 -13.918 1.00 70.06 104 PHE A C 1
ATOM 831 O O . PHE A 1 104 ? 18.188 3.468 -13.193 1.00 70.06 104 PHE A O 1
ATOM 838 N N . ASP A 1 105 ? 17.883 2.568 -15.229 1.00 62.56 105 ASP A N 1
ATOM 839 C CA . ASP A 1 105 ? 18.882 3.396 -15.881 1.00 62.56 105 ASP A CA 1
ATOM 840 C C . ASP A 1 105 ? 18.398 4.847 -16.010 1.00 62.56 105 ASP A C 1
ATOM 842 O O . ASP A 1 105 ? 17.624 5.217 -16.897 1.00 62.56 105 ASP A O 1
ATOM 846 N N . PHE A 1 106 ? 18.856 5.720 -15.116 1.00 58.28 106 PHE A N 1
ATOM 847 C CA . PHE A 1 106 ? 18.561 7.148 -15.207 1.00 58.28 106 PHE A CA 1
ATOM 848 C C . PHE A 1 106 ? 19.160 7.796 -16.468 1.00 58.28 106 PHE A C 1
ATOM 850 O O . PHE A 1 106 ? 18.843 8.951 -16.744 1.00 58.28 106 PHE A O 1
ATOM 857 N N . ALA A 1 107 ? 19.961 7.097 -17.282 1.00 53.34 107 ALA A N 1
ATOM 858 C CA . ALA A 1 107 ? 20.501 7.610 -18.543 1.00 53.34 107 ALA A CA 1
ATOM 859 C C . ALA A 1 107 ? 19.450 7.839 -19.654 1.00 53.34 107 ALA A C 1
ATOM 861 O O . ALA A 1 107 ? 19.784 8.366 -20.716 1.00 53.34 107 ALA A O 1
ATOM 862 N N . PHE A 1 108 ? 18.166 7.521 -19.444 1.00 59.84 108 PHE A N 1
ATOM 863 C CA . PHE A 1 108 ? 17.122 7.822 -20.430 1.00 59.84 108 PHE A CA 1
ATOM 864 C C . PHE A 1 108 ? 16.992 9.331 -20.722 1.00 59.84 108 PHE A C 1
ATOM 866 O O . PHE A 1 108 ? 16.929 10.156 -19.805 1.00 59.84 108 PHE A O 1
ATOM 873 N N . ASN A 1 109 ? 16.863 9.689 -22.008 1.00 56.78 109 ASN A N 1
ATOM 874 C CA . ASN A 1 109 ? 16.553 11.052 -22.460 1.00 56.78 109 ASN A CA 1
ATOM 875 C C . ASN A 1 109 ? 15.307 11.605 -21.741 1.00 56.78 109 ASN A C 1
ATOM 877 O O . ASN A 1 109 ? 14.337 10.874 -21.542 1.00 56.78 109 ASN A O 1
ATOM 881 N N . LYS A 1 110 ? 15.298 12.906 -21.412 1.00 60.19 110 LYS A N 1
ATOM 882 C CA . LYS A 1 110 ? 14.254 13.589 -20.612 1.00 60.19 110 LYS A CA 1
ATOM 883 C C . LYS A 1 110 ? 12.807 13.206 -20.992 1.00 60.19 110 LYS A C 1
ATOM 885 O O . LYS A 1 110 ? 12.018 12.881 -20.112 1.00 60.19 110 LYS A O 1
ATOM 890 N N . LYS A 1 111 ? 12.503 13.102 -22.296 1.00 56.91 111 LYS A N 1
ATOM 891 C CA . LYS A 1 111 ? 11.190 12.668 -22.827 1.00 56.91 111 LYS A CA 1
ATOM 892 C C . LYS A 1 111 ? 10.744 11.272 -22.366 1.00 56.91 111 LYS A C 1
ATOM 894 O O . LYS A 1 111 ? 9.560 11.051 -22.155 1.00 56.91 111 LYS A O 1
ATOM 899 N N . LYS A 1 112 ? 11.672 10.320 -22.218 1.00 62.66 112 LYS A N 1
ATOM 900 C CA . LYS A 1 112 ? 11.365 8.973 -21.711 1.00 62.66 112 LYS A CA 1
ATOM 901 C C . LYS A 1 112 ? 11.133 8.981 -20.199 1.00 62.66 112 LYS A C 1
ATOM 903 O O . LYS A 1 112 ? 10.289 8.228 -19.741 1.00 62.66 112 LYS A O 1
ATOM 908 N N . ARG A 1 113 ? 11.809 9.850 -19.434 1.00 62.97 113 ARG A N 1
ATOM 909 C CA . ARG A 1 113 ? 11.616 9.953 -17.972 1.00 62.97 113 ARG A CA 1
ATOM 910 C C . ARG A 1 113 ? 10.252 10.525 -17.586 1.00 62.97 113 ARG A C 1
ATOM 912 O O . ARG A 1 113 ? 9.671 10.087 -16.600 1.00 62.97 113 ARG A O 1
ATOM 919 N N . GLU A 1 114 ? 9.744 11.488 -18.352 1.00 63.59 114 GLU A N 1
ATOM 920 C CA . GLU A 1 114 ? 8.432 12.110 -18.105 1.00 63.59 114 GLU A CA 1
ATOM 921 C C . GLU A 1 114 ? 7.262 11.153 -18.390 1.00 63.59 114 GLU A C 1
ATOM 923 O O . GLU A 1 114 ? 6.219 11.253 -17.751 1.00 63.59 114 GLU A O 1
ATOM 928 N N . GLY A 1 115 ? 7.446 10.191 -19.302 1.00 70.06 115 GLY A N 1
ATOM 929 C CA . GLY A 1 115 ? 6.425 9.199 -19.650 1.00 70.06 115 GLY A CA 1
ATOM 930 C C . GLY A 1 115 ? 6.306 8.021 -18.678 1.00 70.06 115 GLY A C 1
ATOM 931 O O . GLY A 1 115 ? 5.376 7.225 -18.813 1.00 70.06 115 GLY A O 1
ATOM 932 N N . ILE A 1 116 ? 7.230 7.885 -17.721 1.00 82.75 116 ILE A N 1
ATOM 933 C CA . ILE A 1 116 ? 7.229 6.773 -16.766 1.00 82.75 116 ILE A CA 1
ATOM 934 C C . ILE A 1 116 ? 6.503 7.211 -15.499 1.00 82.75 116 ILE A C 1
ATOM 936 O O . ILE A 1 116 ? 6.864 8.192 -14.840 1.00 82.75 116 ILE A O 1
ATOM 940 N N . ILE A 1 117 ? 5.447 6.464 -15.190 1.00 91.38 117 ILE A N 1
ATOM 941 C CA . ILE A 1 117 ? 4.553 6.718 -14.071 1.00 91.38 117 ILE A CA 1
ATOM 942 C C . ILE A 1 117 ? 4.845 5.684 -12.993 1.00 91.38 117 ILE A C 1
ATOM 944 O O . ILE A 1 117 ? 4.845 4.476 -13.245 1.00 91.38 117 ILE A O 1
ATOM 948 N N . PHE A 1 118 ? 5.056 6.178 -11.782 1.00 94.81 118 PHE A N 1
ATOM 949 C CA . PHE A 1 118 ? 5.345 5.372 -10.615 1.00 94.81 118 PHE A CA 1
ATOM 950 C C . PHE A 1 118 ? 4.186 5.405 -9.625 1.00 94.81 118 PHE A C 1
ATOM 952 O O . PHE A 1 118 ? 3.504 6.419 -9.472 1.00 94.81 118 PHE A O 1
ATOM 959 N N . LEU A 1 119 ? 3.994 4.295 -8.923 1.00 97.44 119 LEU A N 1
ATOM 960 C CA . LEU A 1 119 ? 3.190 4.198 -7.714 1.00 97.44 119 LEU A CA 1
ATOM 961 C C . LEU A 1 119 ? 4.149 4.082 -6.528 1.00 97.44 119 LEU A C 1
ATOM 963 O O . LEU A 1 119 ? 4.967 3.166 -6.482 1.00 97.44 119 LEU A O 1
ATOM 967 N N . SER A 1 120 ? 4.028 4.999 -5.575 1.00 97.12 120 SER A N 1
ATOM 968 C CA . SER A 1 120 ? 4.734 4.954 -4.297 1.00 97.12 120 SER A CA 1
ATOM 969 C C . SER A 1 120 ? 3.739 4.627 -3.195 1.00 97.12 120 SER A C 1
ATOM 971 O O . SER A 1 120 ? 2.735 5.324 -3.057 1.00 97.12 120 SER A O 1
ATOM 973 N N . ILE A 1 121 ? 4.028 3.610 -2.388 1.00 97.56 121 ILE A N 1
ATOM 974 C CA . ILE A 1 121 ? 3.233 3.253 -1.207 1.00 97.56 121 ILE A CA 1
ATOM 975 C C . ILE A 1 121 ? 4.119 3.431 0.016 1.00 97.56 121 ILE A C 1
ATOM 977 O O . ILE A 1 121 ? 5.131 2.749 0.136 1.00 97.56 121 ILE A O 1
ATOM 981 N N . THR A 1 122 ? 3.755 4.344 0.911 1.00 96.69 122 THR A N 1
ATOM 982 C CA . THR A 1 122 ? 4.416 4.505 2.207 1.00 96.69 122 THR A CA 1
ATOM 983 C C . THR A 1 122 ? 3.622 3.757 3.261 1.00 96.69 122 THR A C 1
ATOM 985 O O . THR A 1 122 ? 2.415 3.960 3.395 1.00 96.69 122 THR A O 1
ATOM 988 N N . TYR A 1 123 ? 4.313 2.921 4.021 1.00 95.75 123 TYR A N 1
ATOM 989 C CA . TYR A 1 123 ? 3.745 2.122 5.093 1.00 95.75 123 TYR A CA 1
ATOM 990 C C . TYR A 1 123 ? 4.606 2.235 6.349 1.00 95.75 123 TYR A C 1
ATOM 992 O O . TYR A 1 123 ? 5.752 2.679 6.281 1.00 95.75 123 TYR A O 1
ATOM 1000 N N . ARG A 1 124 ? 4.049 1.875 7.501 1.00 94.25 124 ARG A N 1
ATOM 1001 C CA . ARG A 1 124 ? 4.747 1.904 8.782 1.00 94.25 124 ARG A CA 1
ATOM 1002 C C . ARG A 1 124 ? 4.748 0.518 9.400 1.00 94.25 124 ARG A C 1
ATOM 1004 O O . ARG A 1 124 ? 3.695 -0.042 9.681 1.00 94.25 124 ARG A O 1
ATOM 1011 N N . GLU A 1 125 ? 5.942 0.019 9.670 1.00 87.00 125 GLU A N 1
ATOM 1012 C CA . GLU A 1 125 ? 6.170 -1.256 10.335 1.00 87.00 125 GLU A CA 1
ATOM 1013 C C . GLU A 1 125 ? 7.115 -1.014 11.514 1.00 87.00 125 GLU A C 1
ATOM 1015 O O . GLU A 1 125 ? 8.160 -0.388 11.355 1.00 87.00 125 GLU A O 1
ATOM 1020 N N . ASN A 1 126 ? 6.731 -1.439 12.722 1.00 85.00 126 ASN A N 1
ATOM 1021 C CA . ASN A 1 126 ? 7.530 -1.255 13.945 1.00 85.00 126 ASN A CA 1
ATOM 1022 C C . ASN A 1 126 ? 8.028 0.192 14.162 1.00 85.00 126 ASN A C 1
ATOM 1024 O O . ASN A 1 126 ? 9.186 0.411 14.504 1.00 85.00 126 ASN A O 1
ATOM 1028 N N . LEU A 1 127 ? 7.153 1.185 13.945 1.00 82.94 127 LEU A N 1
ATOM 1029 C CA . LEU A 1 127 ? 7.439 2.634 14.020 1.00 82.94 127 LEU A CA 1
ATOM 1030 C C . LEU A 1 127 ? 8.384 3.186 12.939 1.00 82.94 127 LEU A C 1
ATOM 1032 O O . LEU A 1 127 ? 8.584 4.398 12.874 1.00 82.94 127 LEU A O 1
ATOM 1036 N N . VAL A 1 128 ? 8.909 2.343 12.053 1.00 87.94 128 VAL A N 1
ATOM 1037 C CA . VAL A 1 128 ? 9.739 2.766 10.928 1.00 87.94 128 VAL A CA 1
ATOM 1038 C C . VAL A 1 128 ? 8.854 2.957 9.704 1.00 87.94 128 VAL A C 1
ATOM 1040 O O . VAL A 1 128 ? 8.107 2.064 9.305 1.00 87.94 128 VAL A O 1
ATOM 1043 N N . GLU A 1 129 ? 8.922 4.138 9.094 1.00 92.69 129 GLU A N 1
ATOM 1044 C CA . GLU A 1 129 ? 8.242 4.378 7.826 1.00 92.69 129 GLU A CA 1
ATOM 1045 C C . GLU A 1 129 ? 9.078 3.843 6.670 1.00 92.69 129 GLU A C 1
ATOM 1047 O O . GLU A 1 129 ? 10.201 4.297 6.441 1.00 92.69 129 GLU A O 1
ATOM 1052 N N . SER A 1 130 ? 8.482 2.947 5.893 1.00 92.25 130 SER A N 1
ATOM 1053 C CA . SER A 1 130 ? 9.013 2.297 4.698 1.00 92.25 130 SER A CA 1
ATOM 1054 C C . SER A 1 130 ? 8.273 2.767 3.439 1.00 92.25 130 SER A C 1
ATOM 1056 O O . SER A 1 130 ? 7.134 3.224 3.521 1.00 92.25 130 SER A O 1
ATOM 1058 N N . SER A 1 131 ? 8.911 2.726 2.264 1.00 95.19 131 SER A N 1
ATOM 1059 C CA . SER A 1 131 ? 8.226 3.032 0.999 1.00 95.19 131 SER A CA 1
ATOM 1060 C C . SER A 1 131 ? 8.564 1.994 -0.044 1.00 95.19 131 SER A C 1
ATOM 1062 O O . SER A 1 131 ? 9.725 1.629 -0.185 1.00 95.19 131 SER A O 1
ATOM 1064 N N . ILE A 1 132 ? 7.546 1.598 -0.793 1.00 95.62 132 ILE A N 1
ATOM 1065 C CA . ILE A 1 132 ? 7.616 0.648 -1.894 1.00 95.62 132 ILE A CA 1
ATOM 1066 C C . ILE A 1 132 ? 7.401 1.415 -3.188 1.00 95.62 132 ILE A C 1
ATOM 1068 O O . ILE A 1 132 ? 6.504 2.263 -3.257 1.00 95.62 132 ILE A O 1
ATOM 1072 N N . LEU A 1 133 ? 8.204 1.115 -4.205 1.00 96.00 133 LEU A N 1
ATOM 1073 C CA . LEU A 1 133 ? 8.120 1.769 -5.502 1.00 96.00 133 LEU A CA 1
ATOM 1074 C C . LEU A 1 133 ? 7.773 0.763 -6.600 1.00 96.00 133 LEU A C 1
ATOM 1076 O O . LEU A 1 133 ? 8.401 -0.288 -6.732 1.00 96.00 133 LEU A O 1
ATOM 1080 N N . PHE A 1 134 ? 6.796 1.128 -7.424 1.00 95.56 134 PHE A N 1
ATOM 1081 C CA . PHE A 1 134 ? 6.419 0.387 -8.619 1.00 95.56 134 PHE A CA 1
ATOM 1082 C C . PHE A 1 134 ? 6.418 1.297 -9.839 1.00 95.56 134 PHE A C 1
ATOM 1084 O O . PHE A 1 134 ? 5.919 2.417 -9.765 1.00 95.56 134 PHE A O 1
ATOM 1091 N N . GLU A 1 135 ? 6.854 0.796 -10.988 1.00 93.94 135 GLU A N 1
ATOM 1092 C CA . GLU A 1 135 ? 6.476 1.355 -12.286 1.00 93.94 135 GLU A CA 1
ATOM 1093 C C . GLU A 1 135 ? 5.089 0.816 -12.669 1.00 93.94 135 GLU A C 1
ATOM 1095 O O . GLU A 1 135 ? 4.885 -0.396 -12.782 1.00 93.94 135 GLU A O 1
ATOM 1100 N N . CYS A 1 136 ? 4.105 1.702 -12.833 1.00 93.75 136 CYS A N 1
ATOM 1101 C CA . CYS A 1 136 ? 2.708 1.319 -13.024 1.00 93.75 136 CYS A CA 1
ATOM 1102 C C . CYS A 1 136 ? 1.959 2.339 -13.888 1.00 93.75 136 CYS A C 1
ATOM 1104 O O . CYS A 1 136 ? 1.723 3.475 -13.480 1.00 93.75 136 CYS A O 1
ATOM 1106 N N . LYS A 1 137 ? 1.487 1.908 -15.065 1.00 91.19 137 LYS A N 1
ATOM 1107 C CA . LYS A 1 137 ? 0.722 2.772 -15.986 1.00 91.19 137 LYS A CA 1
ATOM 1108 C C . LYS A 1 137 ? -0.554 3.333 -15.353 1.00 91.19 137 LYS A C 1
ATOM 1110 O O . LYS A 1 137 ? -0.913 4.475 -15.607 1.00 91.19 137 LYS A O 1
ATOM 1115 N N . ASN A 1 138 ? -1.213 2.546 -14.502 1.00 94.75 138 ASN A N 1
ATOM 1116 C CA . ASN A 1 138 ? -2.439 2.940 -13.807 1.00 94.75 138 ASN A CA 1
ATOM 1117 C C . 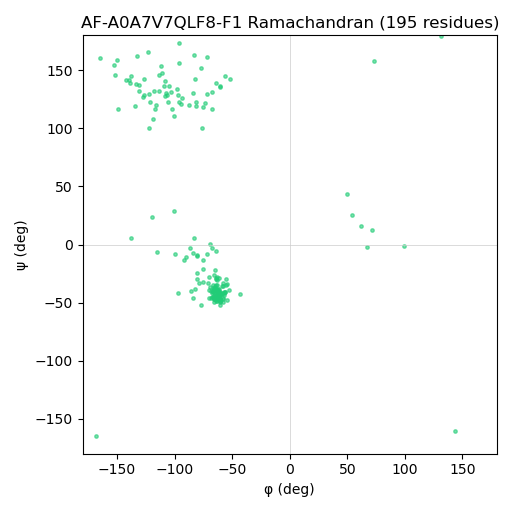ASN A 1 138 ? -2.177 3.362 -12.353 1.00 94.75 138 ASN A C 1
ATOM 1119 O O . ASN A 1 138 ? -3.056 3.193 -11.506 1.00 94.75 138 ASN A O 1
ATOM 1123 N N . ALA A 1 139 ? -0.989 3.899 -12.041 1.00 95.31 139 ALA A N 1
ATOM 1124 C CA . ALA A 1 139 ? -0.623 4.282 -10.675 1.00 95.31 139 ALA A CA 1
ATOM 1125 C C . ALA A 1 139 ? -1.662 5.196 -10.017 1.00 95.31 139 ALA A C 1
ATOM 1127 O O . ALA A 1 139 ? -1.976 4.995 -8.852 1.00 95.31 139 ALA A O 1
ATOM 1128 N N . ASN A 1 140 ? -2.245 6.143 -10.764 1.00 95.44 140 ASN A N 1
ATOM 1129 C CA . ASN A 1 140 ? -3.279 7.033 -10.236 1.00 95.44 140 ASN A CA 1
ATOM 1130 C C . ASN A 1 140 ? -4.518 6.250 -9.761 1.00 95.44 140 ASN A C 1
ATOM 1132 O O . ASN A 1 140 ? -4.928 6.380 -8.613 1.00 95.44 140 ASN A O 1
ATOM 1136 N N . LYS A 1 141 ? -5.046 5.342 -10.597 1.00 96.38 141 LYS A N 1
ATOM 1137 C CA . LYS A 1 141 ? -6.184 4.475 -10.238 1.00 96.38 141 LYS A CA 1
ATOM 1138 C C . LYS A 1 141 ? -5.890 3.644 -8.987 1.00 96.38 141 LYS A C 1
ATOM 1140 O O . LYS A 1 141 ? -6.750 3.515 -8.121 1.00 96.38 141 LYS A O 1
ATOM 1145 N N . ILE A 1 142 ? -4.689 3.072 -8.904 1.00 98.00 142 ILE A N 1
ATOM 1146 C CA . ILE A 1 142 ? -4.283 2.249 -7.761 1.00 98.00 142 ILE A CA 1
ATOM 1147 C C . ILE A 1 142 ? -4.119 3.104 -6.501 1.00 98.00 142 ILE A C 1
ATOM 1149 O O . ILE A 1 142 ? -4.665 2.742 -5.465 1.00 98.00 142 ILE A O 1
ATOM 1153 N N . ALA A 1 143 ? -3.452 4.256 -6.587 1.00 97.69 143 ALA A N 1
ATOM 1154 C CA . ALA A 1 143 ? -3.297 5.180 -5.467 1.00 97.69 143 ALA A CA 1
ATOM 1155 C C . ALA A 1 143 ? -4.659 5.639 -4.928 1.00 97.69 143 ALA A C 1
ATOM 1157 O O . ALA A 1 143 ? -4.891 5.546 -3.728 1.00 97.69 143 ALA A O 1
ATOM 1158 N N . SER A 1 144 ? -5.596 6.030 -5.803 1.00 97.69 144 SER A N 1
ATOM 1159 C CA . SER A 1 144 ? -6.958 6.397 -5.393 1.00 97.69 144 SER A CA 1
ATOM 1160 C C . SER A 1 144 ? -7.700 5.245 -4.711 1.00 97.69 144 SER A C 1
ATOM 1162 O O . SER A 1 144 ? -8.380 5.466 -3.711 1.00 97.69 144 SER A O 1
ATOM 1164 N N . ALA A 1 145 ? -7.564 4.014 -5.218 1.00 97.69 145 ALA A N 1
ATOM 1165 C CA . ALA A 1 145 ? -8.167 2.840 -4.589 1.00 97.69 145 ALA A CA 1
ATOM 1166 C C . ALA A 1 145 ? -7.586 2.580 -3.190 1.00 97.69 145 ALA A C 1
ATOM 1168 O O . ALA A 1 145 ? -8.339 2.271 -2.271 1.00 97.69 145 ALA A O 1
ATOM 1169 N N . ILE A 1 146 ? -6.273 2.762 -3.010 1.00 98.00 146 ILE A N 1
ATOM 1170 C CA . ILE A 1 146 ? -5.616 2.635 -1.703 1.00 98.00 146 ILE A CA 1
ATOM 1171 C C . ILE A 1 146 ? -6.103 3.727 -0.745 1.00 98.00 146 ILE A C 1
ATOM 1173 O O . ILE A 1 146 ? -6.478 3.437 0.387 1.00 98.00 146 ILE A O 1
ATOM 1177 N N . THR A 1 147 ? -6.155 4.983 -1.192 1.00 97.00 147 THR A N 1
ATOM 1178 C CA . THR A 1 147 ? -6.689 6.082 -0.376 1.00 97.00 147 THR A CA 1
ATOM 1179 C C . THR A 1 147 ? -8.119 5.797 0.071 1.00 97.00 147 THR A C 1
ATOM 1181 O O . THR A 1 147 ? -8.455 6.048 1.225 1.00 97.00 147 THR A O 1
ATOM 1184 N N . LYS A 1 148 ? -8.947 5.232 -0.817 1.00 96.38 148 LYS A N 1
ATOM 1185 C CA . LYS A 1 148 ? -10.324 4.858 -0.499 1.00 96.38 148 LYS A CA 1
ATOM 1186 C C . LYS A 1 148 ? -10.389 3.816 0.624 1.00 96.38 148 LYS A C 1
ATOM 1188 O O . LYS A 1 148 ? -11.066 4.077 1.612 1.00 96.38 148 LYS A O 1
ATOM 1193 N N . ILE A 1 149 ? -9.659 2.700 0.519 1.00 96.31 149 ILE A N 1
ATOM 1194 C CA . ILE A 1 149 ? -9.696 1.655 1.563 1.00 96.31 149 ILE A CA 1
ATOM 1195 C C . ILE A 1 149 ? -9.152 2.158 2.905 1.00 96.31 149 ILE A C 1
ATOM 1197 O O . ILE A 1 149 ? -9.693 1.810 3.945 1.00 96.31 149 ILE A O 1
ATOM 1201 N N . VAL A 1 150 ? -8.137 3.031 2.899 1.00 96.25 150 VAL A N 1
ATOM 1202 C CA . VAL A 1 150 ? -7.588 3.619 4.132 1.00 96.25 150 VAL A CA 1
ATOM 1203 C C . VAL A 1 150 ? -8.624 4.524 4.804 1.00 96.25 150 VAL A C 1
ATOM 1205 O O . VAL A 1 150 ? -8.789 4.489 6.021 1.00 96.25 150 VAL A O 1
ATOM 1208 N N . GLN A 1 151 ? -9.360 5.318 4.021 1.00 94.31 151 GLN A N 1
ATOM 1209 C CA . GLN A 1 151 ? -10.432 6.168 4.544 1.00 94.31 151 GLN A CA 1
ATOM 1210 C C . GLN A 1 151 ? -11.627 5.362 5.058 1.00 94.31 151 GLN A C 1
ATOM 1212 O O . GLN A 1 151 ? -12.214 5.734 6.072 1.00 94.31 151 GLN A O 1
ATOM 1217 N N . GLU A 1 152 ? -12.013 4.296 4.358 1.00 93.00 152 GLU A N 1
ATOM 1218 C CA . GLU A 1 152 ? -13.091 3.395 4.780 1.00 93.00 152 GLU A CA 1
ATOM 1219 C C . GLU A 1 152 ? -12.718 2.689 6.086 1.00 93.00 152 GLU A C 1
ATOM 1221 O O . GLU A 1 152 ? -13.461 2.792 7.059 1.00 93.00 152 GLU A O 1
ATOM 1226 N N . HIS A 1 153 ? -11.512 2.127 6.167 1.00 91.38 153 HIS A N 1
ATOM 1227 C CA . HIS A 1 153 ? -11.002 1.490 7.377 1.00 91.38 153 HIS A CA 1
ATOM 1228 C C . HIS A 1 153 ? -10.949 2.453 8.579 1.00 91.38 153 HIS A C 1
ATOM 1230 O O . HIS A 1 153 ? -11.358 2.111 9.688 1.00 91.38 153 HIS A O 1
ATOM 1236 N N . ALA A 1 154 ? -10.502 3.697 8.372 1.00 89.69 154 ALA A N 1
ATOM 1237 C CA . ALA A 1 154 ? -10.485 4.704 9.434 1.00 89.69 154 ALA A CA 1
ATOM 1238 C C . ALA A 1 154 ? -11.896 5.051 9.950 1.00 89.69 154 ALA A C 1
ATOM 1240 O O . ALA A 1 154 ? -12.071 5.310 11.142 1.00 89.69 154 ALA A O 1
ATOM 1241 N N . LYS A 1 155 ? -12.907 5.050 9.069 1.00 89.12 155 LYS A N 1
ATOM 1242 C CA . LYS A 1 155 ? -14.311 5.260 9.454 1.00 89.12 155 LYS A CA 1
ATOM 1243 C C . LYS A 1 155 ? -14.857 4.071 10.236 1.00 89.12 155 LYS A C 1
ATOM 1245 O O . LYS A 1 155 ? -15.475 4.289 11.271 1.00 89.12 155 LYS A O 1
ATOM 1250 N N . GLU A 1 156 ? -14.612 2.848 9.773 1.00 83.50 156 GLU A N 1
ATOM 1251 C CA . GLU A 1 156 ? -15.052 1.617 10.445 1.00 83.50 156 GLU A CA 1
ATOM 1252 C C . GLU A 1 156 ? -14.494 1.531 11.870 1.00 83.50 156 GLU A C 1
ATOM 1254 O O . GLU A 1 156 ? -15.256 1.365 12.820 1.00 83.50 156 GLU A O 1
ATOM 1259 N N . LYS A 1 157 ? -13.191 1.786 12.042 1.00 80.81 157 LYS A N 1
ATOM 1260 C CA . LYS A 1 157 ? -12.542 1.796 13.359 1.00 80.81 157 LYS A CA 1
ATOM 1261 C C . LYS A 1 157 ? -13.115 2.857 14.301 1.00 80.81 157 LYS A C 1
ATOM 1263 O O . LYS A 1 157 ? -13.254 2.619 15.503 1.00 80.81 157 LYS A O 1
ATOM 1268 N N . LYS A 1 158 ? -13.453 4.036 13.767 1.00 78.31 158 LYS A N 1
ATOM 1269 C CA . LYS A 1 158 ? -14.110 5.089 14.547 1.00 78.31 158 LYS A CA 1
ATOM 1270 C C . LYS A 1 158 ? -15.502 4.647 15.007 1.00 78.31 158 LYS A C 1
ATOM 1272 O O . LYS A 1 158 ? -15.805 4.776 16.183 1.00 78.31 158 LYS A O 1
ATOM 1277 N N . VAL A 1 159 ? -16.307 4.070 14.113 1.00 76.50 159 VAL A N 1
ATOM 1278 C CA . VAL A 1 159 ? -17.653 3.568 14.444 1.00 76.50 159 VAL A CA 1
ATOM 1279 C C . VAL A 1 159 ? -17.600 2.457 15.497 1.00 76.50 159 VAL A C 1
ATOM 1281 O O . VAL A 1 159 ? -18.409 2.456 16.423 1.00 76.50 159 VAL A O 1
ATOM 1284 N N . GLU A 1 160 ? -16.646 1.532 15.395 1.00 76.69 160 GLU A N 1
ATOM 1285 C CA . GLU A 1 160 ? -16.451 0.466 16.385 1.00 76.69 160 GLU A CA 1
ATOM 1286 C C . GLU A 1 160 ? -16.091 1.031 17.771 1.00 76.69 160 GLU A C 1
ATOM 1288 O O . GLU A 1 160 ? -16.646 0.606 18.788 1.00 76.69 160 GLU A O 1
ATOM 1293 N N . THR A 1 161 ? -15.228 2.051 17.803 1.00 77.75 161 THR A N 1
ATOM 1294 C CA . THR A 1 161 ? -14.831 2.747 19.038 1.00 77.75 161 THR A CA 1
ATOM 1295 C C . THR A 1 161 ? -16.005 3.527 19.642 1.00 77.75 161 THR A C 1
ATOM 1297 O O . THR A 1 161 ? -16.277 3.419 20.836 1.00 77.75 161 THR A O 1
ATOM 1300 N N . ASP A 1 162 ? -16.763 4.256 18.821 1.00 79.75 162 ASP A N 1
ATOM 1301 C CA . ASP A 1 162 ? -17.953 4.988 19.268 1.00 79.75 162 ASP A CA 1
ATOM 1302 C C . ASP A 1 162 ? -19.005 4.018 19.841 1.00 79.75 162 ASP A C 1
ATOM 1304 O O . ASP A 1 162 ? -19.612 4.290 20.878 1.00 79.75 162 ASP A O 1
ATOM 1308 N N . THR A 1 163 ? -19.186 2.850 19.214 1.00 81.44 163 THR A N 1
ATOM 1309 C CA . THR A 1 163 ? -20.132 1.818 19.674 1.00 81.44 163 THR A CA 1
ATOM 1310 C C . THR A 1 163 ? -19.724 1.246 21.033 1.00 81.44 163 THR A C 1
ATOM 1312 O O . THR A 1 163 ? -20.558 1.179 21.937 1.00 81.44 163 THR A O 1
ATOM 1315 N N . THR A 1 164 ? -18.444 0.913 21.222 1.00 86.62 164 THR A N 1
ATOM 1316 C CA . THR A 1 164 ? -17.929 0.401 22.506 1.00 86.62 164 THR A CA 1
ATOM 1317 C C . THR A 1 164 ? -18.011 1.443 23.626 1.00 86.62 164 THR A C 1
ATOM 1319 O O . THR A 1 164 ? -18.387 1.109 24.751 1.00 86.62 164 THR A O 1
ATOM 1322 N N . LEU A 1 165 ? -17.742 2.722 23.339 1.00 87.50 165 LEU A N 1
ATOM 1323 C CA . LEU A 1 165 ? -17.911 3.803 24.320 1.00 87.50 165 LEU A CA 1
ATOM 1324 C C . LEU A 1 165 ? -19.386 4.015 24.704 1.00 87.50 165 LEU A C 1
ATOM 1326 O O . LEU A 1 165 ? -19.697 4.236 25.877 1.00 87.50 165 LEU A O 1
ATOM 1330 N N . ILE A 1 166 ? -20.314 3.893 23.747 1.00 88.12 166 ILE A N 1
ATOM 1331 C CA . ILE A 1 166 ? -21.760 3.951 24.012 1.00 88.12 166 ILE A CA 1
ATOM 1332 C C . ILE A 1 166 ? -22.211 2.774 24.887 1.00 88.12 166 ILE A C 1
ATOM 1334 O O . ILE A 1 166 ? -23.023 2.966 25.795 1.00 88.12 166 ILE A O 1
ATOM 1338 N N . GLU A 1 167 ? -21.709 1.564 24.639 1.00 88.56 167 GLU A N 1
ATOM 1339 C CA . GLU A 1 167 ? -22.011 0.380 25.452 1.00 88.56 167 GLU A CA 1
ATOM 1340 C C . GLU A 1 167 ? -21.522 0.535 26.894 1.00 88.56 167 GLU A C 1
ATOM 1342 O O . GLU A 1 167 ? -22.314 0.347 27.820 1.00 88.56 167 GLU A O 1
ATOM 1347 N N . LEU A 1 168 ? -20.285 1.002 27.091 1.00 88.12 168 LEU A N 1
ATOM 1348 C CA . LEU A 1 168 ? -19.752 1.335 28.417 1.00 88.12 168 LEU A CA 1
ATOM 1349 C C . LEU A 1 168 ? -20.627 2.372 29.136 1.00 88.12 168 LEU A C 1
ATOM 1351 O O . LEU A 1 168 ? -20.916 2.231 30.325 1.00 88.12 168 LEU A O 1
ATOM 1355 N N . MET A 1 169 ? -21.105 3.397 28.419 1.00 88.50 169 MET A N 1
ATOM 1356 C CA . MET A 1 169 ? -21.973 4.428 28.995 1.00 88.50 169 MET A CA 1
ATOM 1357 C C . MET A 1 169 ? -23.351 3.877 29.408 1.00 88.50 169 MET A C 1
ATOM 1359 O O . MET A 1 169 ? -23.912 4.298 30.428 1.00 88.50 169 MET A O 1
ATOM 1363 N N . LYS A 1 170 ? -23.894 2.908 28.658 1.00 89.94 170 LYS A N 1
ATOM 1364 C CA . LYS A 1 170 ? -25.116 2.179 29.041 1.00 89.94 170 LYS A CA 1
ATOM 1365 C C . LYS A 1 170 ? -24.878 1.321 30.281 1.00 89.94 170 LYS A C 1
ATOM 1367 O O . LYS A 1 170 ? -25.692 1.370 31.201 1.00 89.94 170 LYS A O 1
ATOM 1372 N N . GLU A 1 171 ? -23.766 0.596 30.340 1.00 91.00 171 GLU A N 1
ATOM 1373 C CA . GLU A 1 171 ? -23.429 -0.282 31.463 1.00 91.00 171 GLU A CA 1
ATOM 1374 C C . GLU A 1 171 ? -23.303 0.496 32.780 1.00 91.00 171 GLU A C 1
ATOM 1376 O O . GLU A 1 171 ? -23.970 0.159 33.758 1.00 91.00 171 GLU A O 1
ATOM 1381 N N . ILE A 1 172 ? -22.553 1.607 32.806 1.00 90.12 172 ILE A N 1
ATOM 1382 C CA . ILE A 1 172 ? -22.440 2.422 34.029 1.00 90.12 172 ILE A CA 1
ATOM 1383 C C . ILE A 1 172 ? -23.783 3.036 34.451 1.00 90.12 172 ILE A C 1
ATOM 1385 O O . ILE A 1 172 ? -24.028 3.219 35.643 1.00 90.12 172 ILE A O 1
ATOM 1389 N N . SER A 1 173 ? -24.674 3.321 33.494 1.00 88.00 173 SER A N 1
ATOM 1390 C CA . SER A 1 173 ? -26.019 3.836 33.778 1.00 88.00 173 SER A CA 1
ATOM 1391 C C . SER A 1 173 ? -26.902 2.768 34.427 1.00 88.00 173 SER A C 1
ATOM 1393 O O . SER A 1 173 ? -27.638 3.074 35.365 1.00 88.00 173 SER A O 1
ATOM 1395 N N . VAL A 1 174 ? -26.792 1.512 33.982 1.00 90.00 174 VAL A N 1
ATOM 1396 C CA . VAL A 1 174 ? -27.466 0.361 34.604 1.00 90.00 174 VAL A CA 1
ATOM 139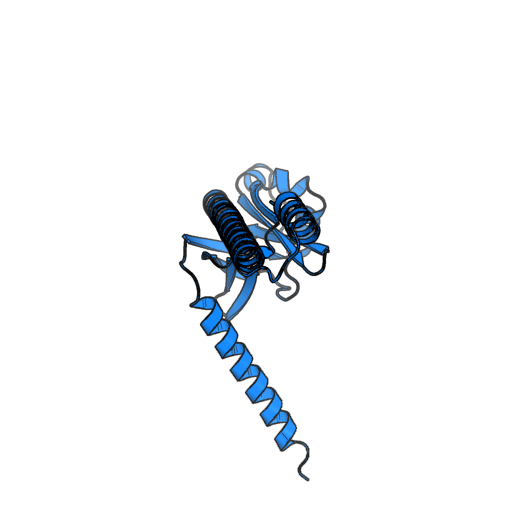7 C C . VAL A 1 174 ? -26.923 0.111 36.012 1.00 90.00 174 VAL A C 1
ATOM 1399 O O . VAL A 1 174 ? -27.706 -0.037 36.946 1.00 90.00 174 VAL A O 1
ATOM 1402 N N . LEU A 1 175 ? -25.601 0.138 36.199 1.00 87.00 175 LEU A N 1
ATOM 1403 C CA . LEU A 1 175 ? -24.978 -0.059 37.513 1.00 87.00 175 LEU A CA 1
ATOM 1404 C C . LEU A 1 175 ? -25.387 1.021 38.527 1.00 87.00 175 LEU A C 1
ATOM 1406 O O . LEU A 1 175 ? -25.650 0.703 39.687 1.00 87.00 175 LEU A O 1
ATOM 1410 N N . ARG A 1 176 ? -25.514 2.283 38.094 1.00 88.38 176 ARG A N 1
ATOM 1411 C CA . ARG A 1 176 ? -26.098 3.351 38.921 1.00 88.38 176 ARG A CA 1
ATOM 1412 C C . ARG A 1 176 ? -27.559 3.053 39.263 1.00 88.38 176 ARG A C 1
ATOM 1414 O O . ARG A 1 176 ? -27.936 3.152 40.423 1.00 88.38 176 ARG A O 1
ATOM 1421 N N . ALA A 1 177 ? -28.376 2.659 38.283 1.00 87.25 177 ALA A N 1
ATOM 1422 C CA . ALA A 1 177 ? -29.790 2.340 38.508 1.00 87.25 177 ALA A CA 1
ATOM 1423 C C . ALA A 1 177 ? -29.993 1.159 39.477 1.00 87.25 177 ALA A C 1
ATOM 1425 O O . ALA A 1 177 ? -30.992 1.106 40.190 1.00 87.25 177 ALA A O 1
ATOM 1426 N N . MET A 1 178 ? -29.031 0.235 39.536 1.00 91.06 178 MET A N 1
ATOM 1427 C CA . MET A 1 178 ? -28.997 -0.872 40.495 1.00 91.06 178 MET A CA 1
ATOM 1428 C C . MET A 1 178 ? -28.409 -0.484 41.866 1.00 91.06 178 MET A C 1
ATOM 1430 O O . MET A 1 178 ? -28.233 -1.362 42.708 1.00 91.06 178 MET A O 1
ATOM 1434 N N . ASN A 1 179 ? -28.093 0.797 42.103 1.00 89.50 179 ASN A N 1
ATOM 1435 C CA . ASN A 1 179 ? -27.386 1.303 43.290 1.00 89.50 179 ASN A CA 1
ATOM 1436 C C . ASN A 1 179 ? -26.038 0.601 43.559 1.00 89.50 179 ASN A C 1
ATOM 1438 O O . ASN A 1 179 ? -25.577 0.547 44.697 1.00 89.50 179 ASN A O 1
ATOM 1442 N N . VAL A 1 180 ? -25.403 0.053 42.515 1.00 89.12 180 VAL A N 1
ATOM 1443 C CA . VAL A 1 180 ? -24.072 -0.575 42.595 1.00 89.12 180 VAL A CA 1
ATOM 1444 C C . VAL A 1 180 ? -22.968 0.485 42.573 1.00 89.12 180 VAL A C 1
ATOM 1446 O O . VAL A 1 180 ? -21.911 0.279 43.158 1.00 89.12 180 VAL A O 1
ATOM 1449 N N . LEU A 1 181 ? -23.213 1.618 41.908 1.00 83.25 181 LEU A N 1
ATOM 1450 C CA . LEU A 1 181 ? -22.333 2.787 41.908 1.00 83.25 181 LEU A CA 1
ATOM 1451 C C . LEU A 1 181 ? -22.967 3.918 42.713 1.00 83.25 181 LEU A C 1
ATOM 1453 O O . LEU A 1 181 ? -24.166 4.175 42.590 1.00 83.25 181 LEU A O 1
ATOM 1457 N N . THR A 1 182 ? -22.145 4.637 43.472 1.00 90.69 182 THR A N 1
ATOM 1458 C CA . THR A 1 182 ? -22.535 5.927 44.052 1.00 90.69 182 THR A CA 1
ATOM 1459 C C . THR A 1 182 ? -22.624 7.011 42.969 1.00 90.69 182 THR A C 1
ATOM 1461 O O . THR A 1 182 ? -22.065 6.869 41.878 1.00 90.69 182 THR A O 1
ATOM 1464 N N . GLU A 1 183 ? -23.317 8.120 43.252 1.00 88.94 183 GLU A N 1
ATOM 1465 C CA . GLU A 1 183 ? -23.410 9.261 42.320 1.00 88.94 183 GLU A CA 1
ATOM 1466 C C . GLU A 1 183 ? -22.040 9.809 41.918 1.00 88.94 183 GLU A C 1
ATOM 1468 O O . GLU A 1 183 ? -21.807 10.095 40.743 1.00 88.94 183 GLU A O 1
ATOM 1473 N N . GLU A 1 184 ? -21.123 9.898 42.880 1.00 91.12 184 GLU A N 1
ATOM 1474 C CA . GLU A 1 184 ? -19.773 10.409 42.655 1.00 91.12 184 GLU A CA 1
ATOM 1475 C C . GLU A 1 184 ? -18.987 9.483 41.712 1.00 91.12 184 GLU A C 1
ATOM 1477 O O . GLU A 1 184 ? -18.396 9.930 40.729 1.00 91.12 184 GLU A O 1
ATOM 1482 N N . GLU A 1 185 ? -19.047 8.166 41.941 1.00 88.06 185 GLU A N 1
ATOM 1483 C CA . GLU A 1 185 ? -18.383 7.166 41.094 1.00 88.06 185 GLU A CA 1
ATOM 1484 C C . GLU A 1 185 ? -18.978 7.106 39.687 1.00 88.06 185 GLU A C 1
ATOM 1486 O O . GLU A 1 185 ? -18.248 6.947 38.704 1.00 88.06 185 GLU A O 1
ATOM 1491 N N . PHE A 1 186 ? -20.300 7.245 39.572 1.00 90.94 186 PHE A N 1
ATOM 1492 C CA . PHE A 1 186 ? -20.968 7.337 38.282 1.00 90.94 186 PHE A CA 1
ATOM 1493 C C . PHE A 1 186 ? -20.514 8.582 37.515 1.00 90.94 186 PHE A C 1
ATOM 1495 O O . PHE A 1 186 ? -20.158 8.479 36.339 1.00 90.94 186 PHE A O 1
ATOM 1502 N N . HIS A 1 187 ? -20.476 9.743 38.172 1.00 89.50 187 HIS A N 1
ATOM 1503 C CA . HIS A 1 187 ? -20.014 10.984 37.559 1.00 89.50 187 HIS A CA 1
ATOM 1504 C C . HIS A 1 187 ? -18.553 10.894 37.115 1.00 89.50 187 HIS A C 1
ATOM 1506 O O . HIS A 1 187 ? -18.246 11.257 35.977 1.00 89.50 187 HIS A O 1
ATOM 1512 N N . GLN A 1 188 ? -17.675 10.336 37.949 1.00 92.38 188 GLN A N 1
ATOM 1513 C CA . GLN A 1 188 ? -16.262 10.160 37.619 1.00 92.38 188 GLN A CA 1
ATOM 1514 C C . GLN A 1 188 ? -16.076 9.260 36.388 1.00 92.38 188 GLN A C 1
ATOM 1516 O O . GLN A 1 188 ? -15.386 9.634 35.439 1.00 92.38 188 GLN A O 1
ATOM 1521 N N . LYS A 1 189 ? -16.740 8.094 36.360 1.00 88.62 1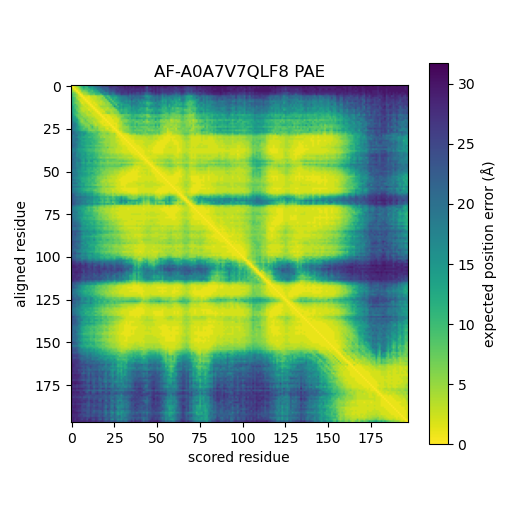89 LYS A N 1
ATOM 1522 C CA . LYS A 1 189 ? -16.660 7.150 35.232 1.00 88.62 189 LYS A CA 1
ATOM 1523 C C . LYS A 1 189 ? -17.279 7.715 33.957 1.00 88.62 189 LYS A C 1
ATOM 1525 O O . LYS A 1 189 ? -16.744 7.516 32.871 1.00 88.62 189 LYS A O 1
ATOM 1530 N N . LYS A 1 190 ? -18.380 8.460 34.075 1.00 89.44 190 LYS A N 1
ATOM 1531 C CA . LYS A 1 190 ? -19.007 9.148 32.943 1.00 89.44 190 LYS A CA 1
ATOM 1532 C C . LYS A 1 190 ? -18.076 10.204 32.342 1.00 89.44 190 LYS A C 1
ATOM 1534 O O . LYS A 1 190 ? -17.994 10.302 31.122 1.00 89.44 190 LYS A O 1
ATOM 1539 N N . MET A 1 191 ? -17.379 10.984 33.172 1.00 90.31 191 MET A N 1
ATOM 1540 C CA . MET A 1 191 ? -16.410 11.979 32.697 1.00 90.31 191 MET A CA 1
ATOM 1541 C C . MET A 1 191 ? -15.200 11.336 32.024 1.00 90.31 191 MET A C 1
ATOM 1543 O O . MET A 1 191 ? -14.777 11.812 30.974 1.00 90.31 191 MET A O 1
ATOM 1547 N N . ASP A 1 192 ? -14.696 10.229 32.567 1.00 89.06 192 ASP A N 1
ATOM 1548 C CA . ASP A 1 192 ? -13.618 9.458 31.944 1.00 89.06 192 ASP A CA 1
ATOM 1549 C C . ASP A 1 192 ? -14.028 8.942 30.551 1.00 89.06 192 ASP A C 1
ATOM 1551 O O . ASP A 1 192 ? -13.314 9.171 29.577 1.00 89.06 192 ASP A O 1
ATOM 1555 N N . ILE A 1 193 ? -15.223 8.355 30.406 1.00 87.56 193 ILE A N 1
ATOM 1556 C CA . ILE A 1 193 ? -15.739 7.909 29.097 1.00 87.56 193 ILE A CA 1
ATOM 1557 C C . ILE A 1 193 ? -15.905 9.088 28.129 1.00 87.56 193 ILE A C 1
ATOM 1559 O O . ILE A 1 193 ? -15.461 9.006 26.987 1.00 87.56 193 ILE A O 1
ATOM 1563 N N . LEU A 1 194 ? -16.495 10.199 28.581 1.00 85.06 194 LEU A N 1
ATOM 1564 C CA . LEU A 1 194 ? -16.710 11.383 27.741 1.00 85.06 194 LEU A CA 1
ATOM 1565 C C . LEU A 1 194 ? -15.407 12.059 27.306 1.00 85.06 194 LEU A C 1
ATOM 1567 O O . LEU A 1 194 ? -15.383 12.685 26.255 1.00 85.06 194 LEU A O 1
ATOM 1571 N N . SER A 1 195 ? -14.324 11.921 28.075 1.00 86.75 195 SER A N 1
ATOM 1572 C CA . SER A 1 195 ? -12.999 12.421 27.684 1.00 86.75 195 SER A CA 1
ATOM 1573 C C . SER A 1 195 ? -12.303 11.573 26.613 1.00 86.75 195 SER A C 1
ATOM 1575 O O . SER A 1 195 ? -11.301 12.007 26.048 1.00 86.75 195 SER A O 1
ATOM 1577 N N . ARG A 1 196 ? -12.816 10.362 26.351 1.00 80.25 196 ARG A N 1
ATOM 1578 C CA . ARG A 1 196 ? -12.297 9.414 25.352 1.00 80.25 196 ARG A CA 1
ATOM 1579 C C . ARG A 1 196 ? -13.089 9.425 24.038 1.00 80.25 196 ARG A C 1
ATOM 1581 O O . ARG A 1 196 ? -12.661 8.750 23.104 1.00 80.25 196 ARG A O 1
ATOM 1588 N N . MET A 1 197 ? -14.220 10.138 23.988 1.00 69.12 197 MET A N 1
ATOM 1589 C CA . MET A 1 197 ? -15.033 10.377 22.782 1.00 69.12 197 MET A CA 1
ATOM 1590 C C . MET A 1 197 ? -14.474 11.545 21.965 1.00 69.12 197 MET A C 1
ATOM 1592 O O . MET A 1 197 ? -14.517 11.462 20.717 1.00 69.12 197 MET A O 1
#

pLDDT: mean 84.63, std 11.92, range [48.28, 98.0]

Nearest PDB structures (foldseek):
  2yf0-assembly1_A-2  TM=7.653E-01  e=2.791E-04  Homo sapiens
  3sv1-assembly1_A  TM=5.644E-01  e=1.369E-03  Rattus norvegicus
  5umu-assembly1_A  TM=4.791E-01  e=1.460E-04  Homo sapiens
  5umu-assembly2_B  TM=4.947E-01  e=3.747E-04  Homo sapiens
  4z2n-assembly1_A  TM=4.600E-01  e=3.974E-04  Homo sapiens

Mean predicted aligned error: 11.23 Å

Sequence (197 aa):
MDSNSSLFDKIREKKENELVYKDNLQNSGVTIAISKAKYLGGYPDILDEKTGDVVVKTIGVFFRDNKYNFMFVPVEQIVKAEFRTGEQVSKNERLSRILAFSGFDFAFNKKKREGIIFLSITYRENLVESSILFECKNANKIASAITKIVQEHAKEKKVETDTTLIELMKEISVLRAMNVLTEEEFHQKKMDILSRM

Radius of gyration: 23.91 Å; Cα contacts (8 Å, |Δi|>4): 292; chains: 1; bounding box: 50×57×67 Å

Secondary structure (DSSP, 8-state):
--TTHHHHHHHHHHHHHHHHHHHHHHHSS-EEEEEEEEEEE--TT--S-EEEEEEEETTEEEEEETT--EEEEEGGGEEEEEEEEHHHHHT-HHHHHHHHHTT--TTS-HHHHHT-EEEEEEEEETTEEEEEEEE-TTHHHHHHHHHHHHHHHHHHHHHHHHHHHHHHHHHHHHHHHTT-S-HHHHHHHHHHHHTT-

Organism: NCBI:txid2307010

Foldseek 3Di:
DPPPVVVVVVVVVVVVVVVVVLVVVVPDFDWDDKFWWWWQDFDPVDQAIATFMWTQGLQFIWTQGPVGDIDTDGLVFWPAKDKDFLVRLCPDPQSVVSNVSHPNDPPDDPVVRRQWIKMKIWGADPNDIIIIIIGTPVNVVVRVSSVVSNVVVVVVVVVVLVVVLVVQLVVLVVCVVVVVDDPVRSVVSNVVSVVVD

Solvent-accessible surface area (backbone atoms only — not comparable to full-atom values): 10656 Å² total; per-residue (Å²): 142,71,72,65,63,63,52,55,52,51,54,49,52,51,52,53,53,51,50,51,49,51,51,52,57,70,67,48,61,57,79,75,42,73,45,65,29,34,41,34,30,54,48,92,92,45,84,68,68,42,62,31,37,40,38,35,29,60,61,22,41,38,38,39,37,96,77,76,51,73,48,76,44,48,37,90,32,53,75,47,49,39,53,39,41,41,63,60,34,65,74,31,76,68,54,32,50,34,39,60,74,44,69,57,70,79,83,55,57,70,76,61,38,66,72,39,39,25,26,38,40,33,31,48,58,96,90,43,79,43,51,32,39,26,47,17,90,56,16,57,63,50,18,53,48,49,51,48,37,44,54,49,51,56,51,51,55,49,52,55,51,54,50,52,54,52,51,52,54,50,49,54,51,50,36,39,76,68,66,74,37,53,72,68,58,44,52,53,53,50,51,56,54,61,75,73,110